Protein AF-A0A3D2UXD1-F1 (afdb_monomer_lite)

Secondary structure (DSSP, 8-state):
-HHHHHHHHHHHHHHHHHHHHHHHHHHHHHIIIII-TT----THHHHHHHHHHHHHHHHHHHHHHHHHHHHHHHHHHHT--TTS-HHHHHHHHHHHHHHHTSTTS-HHHHHHHHHHHHHHHHHHHHHHT--SHHHHHHHHHHHHHS-TT-TTHHHHHHHHTSSSPPPHHHHHHHHHHHHT-SS--HHHHHHHHHHHHHTT---TTTHHHHHHHHHTT-TTHHHHHH-

pLDDT: mean 79.44, std 9.08, range [47.59, 92.44]

Structure (mmCIF, N/CA/C/O backbone):
data_AF-A0A3D2UXD1-F1
#
_entry.id   AF-A0A3D2UXD1-F1
#
loop_
_atom_site.group_PDB
_atom_site.id
_atom_site.type_symbol
_atom_site.label_atom_id
_atom_site.label_alt_id
_atom_site.label_comp_id
_atom_site.label_asym_id
_atom_site.label_entity_id
_atom_site.label_seq_id
_atom_site.pdbx_PDB_ins_code
_atom_site.Cartn_x
_atom_site.Cartn_y
_atom_site.Cartn_z
_atom_site.occupancy
_atom_site.B_iso_or_equiv
_atom_site.auth_seq_id
_atom_site.auth_comp_id
_atom_site.auth_asym_id
_atom_site.auth_atom_id
_atom_site.pdbx_PDB_model_num
ATOM 1 N N . MET A 1 1 ? -3.807 -8.463 -24.401 1.00 48.03 1 MET A N 1
ATOM 2 C CA . MET A 1 1 ? -3.098 -8.730 -25.675 1.00 48.03 1 MET A CA 1
ATOM 3 C C . MET A 1 1 ? -2.665 -7.440 -26.368 1.00 48.03 1 MET A C 1
ATOM 5 O O . MET A 1 1 ? -1.470 -7.264 -26.529 1.00 48.03 1 MET A O 1
ATOM 9 N N . LEU A 1 2 ? -3.576 -6.500 -26.659 1.00 47.59 2 LEU A N 1
ATOM 10 C CA . LEU A 1 2 ? -3.290 -5.255 -27.403 1.00 47.59 2 LEU A CA 1
ATOM 11 C C . LEU A 1 2 ? -2.136 -4.401 -26.827 1.00 47.59 2 LEU A C 1
ATOM 13 O O . LEU A 1 2 ? -1.307 -3.902 -27.578 1.00 47.59 2 LEU A O 1
ATOM 17 N N . TYR A 1 3 ? -2.014 -4.309 -25.498 1.00 49.91 3 TYR A N 1
ATOM 18 C CA . TYR A 1 3 ? -0.935 -3.567 -24.824 1.00 49.91 3 TYR A CA 1
ATOM 19 C C . TYR A 1 3 ? 0.466 -4.173 -25.038 1.00 49.91 3 TYR A C 1
ATOM 21 O O . TYR A 1 3 ? 1.434 -3.448 -25.261 1.00 49.91 3 TYR A O 1
ATOM 29 N N . GLN A 1 4 ? 0.587 -5.505 -25.022 1.00 52.88 4 GLN A N 1
ATOM 30 C CA . GLN A 1 4 ? 1.858 -6.183 -25.311 1.00 52.88 4 GLN A CA 1
ATOM 31 C C . GLN A 1 4 ? 2.229 -6.052 -26.789 1.00 52.88 4 GLN A C 1
ATOM 33 O O . GLN A 1 4 ? 3.393 -5.823 -27.111 1.00 52.88 4 GLN A O 1
ATOM 38 N N . THR A 1 5 ? 1.241 -6.129 -27.683 1.00 60.25 5 THR A N 1
ATOM 39 C CA . THR A 1 5 ? 1.452 -5.902 -29.116 1.00 60.25 5 THR A CA 1
ATOM 40 C C . THR A 1 5 ? 1.925 -4.471 -29.374 1.00 60.25 5 THR A C 1
ATOM 42 O O . THR A 1 5 ? 2.857 -4.262 -30.145 1.00 60.25 5 THR A O 1
ATOM 45 N N . LEU A 1 6 ? 1.356 -3.489 -28.668 1.00 65.06 6 LEU A N 1
ATOM 46 C CA . LEU A 1 6 ? 1.747 -2.084 -28.773 1.00 65.06 6 LEU A CA 1
ATOM 47 C C . LEU A 1 6 ? 3.180 -1.846 -28.273 1.00 65.06 6 LEU A C 1
ATOM 49 O O . LEU A 1 6 ? 3.952 -1.190 -28.966 1.00 65.06 6 LEU A O 1
ATOM 53 N N . LYS A 1 7 ? 3.577 -2.452 -27.140 1.00 66.06 7 LYS A N 1
ATOM 54 C CA . LYS A 1 7 ? 4.974 -2.429 -26.661 1.00 66.06 7 LYS A CA 1
ATOM 55 C C . LYS A 1 7 ? 5.944 -3.014 -27.695 1.00 66.06 7 LYS A C 1
ATOM 57 O O . LYS A 1 7 ? 7.000 -2.434 -27.934 1.00 66.06 7 LYS A O 1
ATOM 62 N N . PHE A 1 8 ? 5.579 -4.126 -28.336 1.00 71.00 8 PHE A N 1
ATOM 63 C CA . PHE A 1 8 ? 6.404 -4.764 -29.366 1.00 71.00 8 PHE A CA 1
ATOM 64 C C . PHE A 1 8 ? 6.567 -3.887 -30.617 1.00 71.00 8 PHE A C 1
ATOM 66 O O . PHE A 1 8 ? 7.684 -3.706 -31.103 1.00 71.00 8 PHE A O 1
ATOM 73 N N . TYR A 1 9 ? 5.479 -3.297 -31.121 1.00 70.19 9 TYR A N 1
ATOM 74 C CA . TYR A 1 9 ? 5.548 -2.381 -32.263 1.00 70.19 9 TYR A CA 1
ATOM 75 C C . TYR A 1 9 ? 6.335 -1.111 -31.937 1.00 70.19 9 TYR A C 1
ATOM 77 O O . TYR A 1 9 ? 7.149 -0.688 -32.755 1.00 70.19 9 TYR A O 1
ATOM 85 N N . LEU A 1 10 ? 6.161 -0.550 -30.738 1.00 72.12 10 LEU A N 1
ATOM 86 C CA . LEU A 1 10 ? 6.913 0.620 -30.287 1.00 72.12 10 LEU A CA 1
ATOM 87 C C . LEU A 1 10 ? 8.419 0.324 -30.229 1.00 72.12 10 LEU A C 1
ATOM 89 O O . LEU A 1 10 ? 9.211 1.089 -30.770 1.00 72.12 10 LEU A O 1
ATOM 93 N N . ALA A 1 11 ? 8.811 -0.819 -29.657 1.00 70.88 11 ALA A N 1
ATOM 94 C CA . ALA A 1 11 ? 10.208 -1.249 -29.606 1.00 70.88 11 ALA A CA 1
ATOM 95 C C . ALA A 1 11 ? 10.801 -1.459 -31.011 1.00 70.88 11 ALA A C 1
ATOM 97 O O . ALA A 1 11 ? 11.939 -1.078 -31.277 1.00 70.88 11 ALA A O 1
ATOM 98 N N . ARG A 1 12 ? 10.026 -2.018 -31.945 1.00 70.94 12 ARG A N 1
ATOM 99 C CA . ARG A 1 12 ? 10.475 -2.244 -33.325 1.00 70.94 12 ARG A CA 1
ATOM 100 C C . ARG A 1 12 ? 10.627 -0.943 -34.113 1.00 70.94 12 ARG A C 1
ATOM 102 O O . ARG A 1 12 ? 11.604 -0.788 -34.846 1.00 70.94 12 ARG A O 1
ATOM 109 N N . ILE A 1 13 ? 9.687 -0.012 -33.957 1.00 74.06 13 ILE A N 1
ATOM 110 C CA . ILE A 1 13 ? 9.764 1.333 -34.542 1.00 74.06 13 ILE A CA 1
ATOM 111 C C . ILE A 1 13 ? 10.970 2.076 -33.969 1.00 74.06 13 ILE A C 1
ATOM 113 O O . ILE A 1 13 ? 11.725 2.661 -34.734 1.00 74.06 13 ILE A O 1
ATOM 117 N N . ALA A 1 14 ? 11.206 1.977 -32.659 1.00 71.38 14 ALA A N 1
ATOM 118 C CA . ALA A 1 14 ? 12.358 2.562 -31.983 1.00 71.38 14 ALA A CA 1
ATOM 119 C C . ALA A 1 14 ? 13.693 2.046 -32.535 1.00 71.38 14 ALA A C 1
ATOM 121 O O . ALA A 1 14 ? 14.537 2.842 -32.938 1.00 71.38 14 ALA A O 1
ATOM 122 N N . VAL A 1 15 ? 13.867 0.723 -32.624 1.00 75.44 15 VAL A N 1
ATOM 123 C CA . VAL A 1 15 ? 15.084 0.117 -33.192 1.00 75.44 15 VAL A CA 1
ATOM 124 C C . VAL A 1 15 ? 15.273 0.528 -34.651 1.00 75.44 15 VAL A C 1
ATOM 126 O O . VAL A 1 15 ? 16.387 0.838 -35.061 1.00 75.44 15 VAL A O 1
ATOM 129 N N . SER A 1 16 ? 14.188 0.588 -35.425 1.00 72.44 16 SER A N 1
ATOM 130 C CA . SER A 1 16 ? 14.237 1.023 -36.826 1.00 72.44 16 SER A CA 1
ATOM 131 C C . SER A 1 16 ? 14.627 2.499 -36.952 1.00 72.44 16 SER A C 1
ATOM 133 O O . SER A 1 16 ? 15.430 2.838 -37.809 1.00 72.44 16 SER A O 1
ATOM 135 N N . LEU A 1 17 ? 14.115 3.368 -36.077 1.00 73.88 17 LEU A N 1
ATOM 136 C CA . LEU A 1 17 ? 14.466 4.789 -36.015 1.00 73.88 17 LEU A CA 1
ATOM 137 C C . LEU A 1 17 ? 15.932 5.000 -35.636 1.00 73.88 17 LEU A C 1
ATOM 139 O O . LEU A 1 17 ? 16.611 5.798 -36.272 1.00 73.88 17 LEU A O 1
ATOM 143 N N . ILE A 1 18 ? 16.435 4.255 -34.650 1.00 75.06 18 ILE A N 1
ATOM 144 C CA . ILE A 1 18 ? 17.850 4.279 -34.260 1.00 75.06 18 ILE A CA 1
ATOM 145 C C . ILE A 1 18 ? 18.732 3.804 -35.419 1.00 75.06 18 ILE A C 1
ATOM 147 O O . ILE A 1 18 ? 19.765 4.410 -35.680 1.00 75.06 18 ILE A O 1
ATOM 151 N N . LEU A 1 19 ? 18.320 2.762 -36.147 1.00 74.44 19 LEU A N 1
ATOM 152 C CA . LEU A 1 19 ? 19.028 2.293 -37.340 1.00 74.44 19 LEU A CA 1
ATOM 153 C C . LEU A 1 19 ? 19.012 3.334 -38.461 1.00 74.44 19 LEU A C 1
ATOM 155 O O . LEU A 1 19 ? 20.054 3.604 -39.042 1.00 74.44 19 LEU A O 1
ATOM 159 N N . ILE A 1 20 ? 17.866 3.949 -38.751 1.00 76.38 20 ILE A N 1
ATOM 160 C CA . ILE A 1 20 ? 17.752 4.970 -39.800 1.00 76.38 20 ILE A CA 1
ATOM 161 C C . ILE A 1 20 ? 18.583 6.202 -39.441 1.00 76.38 20 ILE A C 1
ATOM 163 O O . ILE A 1 20 ? 19.323 6.691 -40.286 1.00 76.38 20 ILE A O 1
ATOM 167 N N . PHE A 1 21 ? 18.508 6.688 -38.202 1.00 72.94 21 PHE A N 1
ATOM 168 C CA . PHE A 1 21 ? 19.279 7.856 -37.788 1.00 72.94 21 PHE A CA 1
ATOM 169 C C . PHE A 1 21 ? 20.763 7.546 -37.629 1.00 72.94 21 PHE A C 1
ATOM 171 O O . PHE A 1 21 ? 21.577 8.310 -38.120 1.00 72.94 21 PHE A O 1
ATOM 178 N N . GLY A 1 22 ? 21.134 6.428 -37.007 1.00 72.88 22 GLY A N 1
ATOM 179 C CA . GLY A 1 22 ? 22.535 6.057 -36.814 1.00 72.88 22 GLY A CA 1
ATOM 180 C C . GLY A 1 22 ? 23.235 5.724 -38.130 1.00 72.88 22 GLY A C 1
ATOM 181 O O . GLY A 1 22 ? 24.277 6.293 -38.435 1.00 72.88 22 GLY A O 1
ATOM 182 N N . LEU A 1 23 ? 22.642 4.838 -38.935 1.00 72.88 23 LEU A N 1
ATOM 183 C CA . LEU A 1 23 ? 23.209 4.396 -40.212 1.00 72.88 23 LEU A CA 1
ATOM 184 C C . LEU A 1 23 ? 23.046 5.476 -41.299 1.00 72.88 23 LEU A C 1
ATOM 186 O O . LEU A 1 23 ? 23.923 5.663 -42.136 1.00 72.88 23 LEU A O 1
ATOM 190 N N . GLY A 1 24 ? 21.956 6.247 -41.258 1.00 71.69 24 GLY A N 1
ATOM 191 C CA . GLY A 1 24 ? 21.775 7.419 -42.116 1.00 71.69 24 GLY A CA 1
ATOM 192 C C . GLY A 1 24 ? 22.771 8.532 -41.798 1.00 71.69 24 GLY A C 1
ATOM 193 O O . GLY A 1 24 ? 23.353 9.099 -42.719 1.00 71.69 24 GLY A O 1
ATOM 194 N N . TYR A 1 25 ? 23.035 8.798 -40.514 1.00 70.50 25 TYR A N 1
ATOM 195 C CA . TYR A 1 25 ? 24.051 9.762 -40.091 1.00 70.50 25 TYR A CA 1
ATOM 196 C C . TYR A 1 25 ? 25.452 9.320 -40.509 1.00 70.50 25 TYR A C 1
ATOM 198 O O . TYR A 1 25 ? 26.191 10.132 -41.047 1.00 70.50 25 TYR A O 1
ATOM 206 N N . THR A 1 26 ? 25.822 8.044 -40.345 1.00 69.88 26 THR A N 1
ATOM 207 C CA . THR A 1 26 ? 27.151 7.572 -40.770 1.00 69.88 26 THR A CA 1
ATOM 208 C C . THR A 1 26 ? 27.344 7.631 -42.283 1.00 69.88 26 THR A C 1
ATOM 210 O O . THR A 1 26 ? 28.429 7.992 -42.732 1.00 69.88 26 THR A O 1
ATOM 213 N N . VAL A 1 27 ? 26.311 7.340 -43.083 1.00 70.88 27 VAL A N 1
ATOM 214 C CA . VAL A 1 27 ? 26.376 7.484 -44.549 1.00 70.88 27 VAL A CA 1
ATOM 215 C C . VAL A 1 27 ? 26.463 8.954 -44.964 1.00 70.88 27 VAL A C 1
ATOM 217 O O . VAL A 1 27 ? 27.271 9.287 -45.829 1.00 70.88 27 VAL A O 1
ATOM 220 N N . LEU A 1 28 ? 25.673 9.838 -44.346 1.00 67.62 28 LEU A N 1
ATOM 221 C CA . LEU A 1 28 ? 25.735 11.281 -44.603 1.00 67.62 28 LEU A CA 1
ATOM 222 C C . LEU A 1 28 ? 27.092 11.865 -44.209 1.00 67.62 28 LEU A C 1
ATOM 224 O O . LEU A 1 28 ? 27.677 12.605 -44.991 1.00 67.62 28 LEU A O 1
ATOM 228 N N . PHE A 1 29 ? 27.617 11.479 -43.048 1.00 66.94 29 PHE A N 1
ATOM 229 C CA . P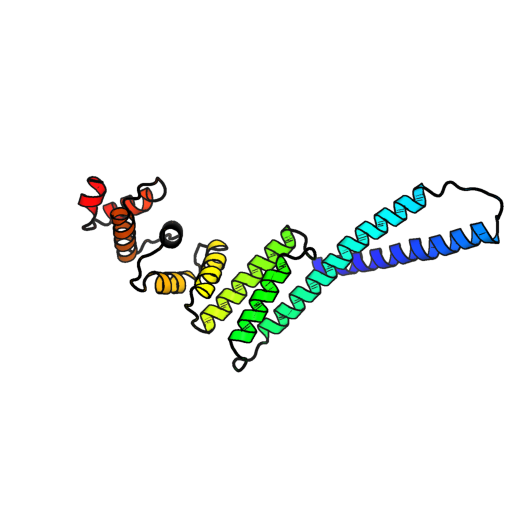HE A 1 29 ? 28.941 11.860 -42.570 1.00 66.94 29 PHE A CA 1
ATOM 230 C C . PHE A 1 29 ? 30.041 11.383 -43.523 1.00 66.94 29 PHE A C 1
ATOM 232 O O . PHE A 1 29 ? 30.883 12.173 -43.930 1.00 66.94 29 PHE A O 1
ATOM 239 N N . PHE A 1 30 ? 29.991 10.123 -43.969 1.00 68.00 30 PHE A N 1
ATOM 240 C CA . PHE A 1 30 ? 30.946 9.595 -44.944 1.00 68.00 30 PHE A CA 1
ATOM 241 C C . PHE A 1 30 ? 30.888 10.352 -46.278 1.00 68.00 30 PHE A C 1
ATOM 243 O O . PHE A 1 30 ? 31.924 10.730 -46.817 1.00 68.00 30 PHE A O 1
ATOM 250 N N . LEU A 1 31 ? 29.692 10.619 -46.813 1.00 66.25 31 LEU A N 1
ATOM 251 C CA . LEU A 1 31 ? 29.538 11.422 -48.031 1.00 66.25 31 LEU A CA 1
ATOM 252 C C . LEU A 1 31 ? 30.042 12.857 -47.837 1.00 66.25 31 LEU A C 1
ATOM 254 O O . LEU A 1 31 ? 30.670 13.410 -48.734 1.00 66.25 31 LEU A O 1
ATOM 258 N N . HIS A 1 32 ? 29.796 13.454 -46.676 1.00 65.56 32 HIS A N 1
ATOM 259 C CA . HIS A 1 32 ? 30.240 14.806 -46.367 1.00 65.56 32 HIS A CA 1
ATOM 260 C C . HIS A 1 32 ? 31.770 14.894 -46.283 1.00 65.56 32 HIS A C 1
ATOM 262 O O . HIS A 1 32 ? 32.391 15.659 -47.016 1.00 65.56 32 HIS A O 1
ATOM 268 N N . GLU A 1 33 ? 32.385 14.060 -45.449 1.00 63.66 33 GLU A N 1
ATOM 269 C CA . GLU A 1 33 ? 33.806 14.157 -45.113 1.00 63.66 33 GLU A CA 1
ATOM 270 C C . GLU A 1 33 ? 34.718 13.557 -46.196 1.00 63.66 33 GLU A C 1
ATOM 272 O O . GLU A 1 33 ? 35.820 14.053 -46.426 1.00 63.66 33 GLU A O 1
ATOM 277 N N . VAL A 1 34 ? 34.254 12.520 -46.906 1.00 62.28 34 VAL A N 1
ATOM 278 C CA . VAL A 1 34 ? 35.039 11.840 -47.952 1.00 62.28 34 VAL A CA 1
ATOM 279 C C . VAL A 1 34 ? 34.728 12.371 -49.352 1.00 62.28 34 VAL A C 1
ATOM 281 O O . VAL A 1 34 ? 35.637 12.435 -50.180 1.00 62.28 34 VAL A O 1
ATOM 284 N N . ALA A 1 35 ? 33.480 12.759 -49.651 1.00 60.09 35 ALA A N 1
ATOM 285 C CA . ALA A 1 35 ? 33.095 13.163 -51.009 1.00 60.09 35 ALA A CA 1
ATOM 286 C C . ALA A 1 35 ? 33.026 14.688 -51.230 1.00 60.09 35 ALA A C 1
ATOM 288 O O . ALA A 1 35 ? 33.183 15.122 -52.372 1.00 60.09 35 ALA A O 1
ATOM 289 N N . LEU A 1 36 ? 32.823 15.514 -50.190 1.00 61.41 36 LEU A N 1
ATOM 290 C CA . LEU A 1 36 ? 32.645 16.975 -50.311 1.00 61.41 36 LEU A CA 1
ATOM 291 C C . LEU A 1 36 ? 33.386 17.772 -49.206 1.00 61.41 36 LEU A C 1
ATOM 293 O O . LEU A 1 36 ? 32.761 18.519 -48.455 1.00 61.41 36 LEU A O 1
ATOM 297 N N . PRO A 1 37 ? 34.731 17.715 -49.146 1.00 56.34 37 PRO A N 1
ATOM 298 C CA . PRO A 1 37 ? 35.532 18.222 -48.020 1.00 56.34 37 PRO A CA 1
ATOM 299 C C . PRO A 1 37 ? 35.526 19.752 -47.806 1.00 56.34 37 PRO A C 1
ATOM 301 O O . PRO A 1 37 ? 36.135 20.229 -46.855 1.00 56.34 37 PRO A O 1
ATOM 304 N N . ASN A 1 38 ? 34.866 20.538 -48.667 1.00 58.44 38 ASN A N 1
ATOM 305 C CA . ASN A 1 38 ? 34.908 22.011 -48.646 1.00 58.44 38 ASN A CA 1
ATOM 306 C C . ASN A 1 38 ? 33.530 22.687 -48.523 1.00 58.44 38 ASN A C 1
ATOM 308 O O . ASN A 1 38 ? 33.431 23.900 -48.712 1.00 58.44 38 ASN A O 1
ATOM 312 N N . VAL A 1 39 ? 32.458 21.940 -48.244 1.00 61.16 39 VAL A N 1
ATOM 313 C CA . VAL A 1 39 ? 31.115 22.518 -48.087 1.00 61.16 39 VAL A CA 1
ATOM 314 C C . VAL A 1 39 ? 30.752 22.536 -46.609 1.00 61.16 39 VAL A C 1
ATOM 316 O O . VAL A 1 39 ? 30.577 21.485 -46.014 1.00 61.16 39 VAL A O 1
ATOM 319 N N . LEU A 1 40 ? 30.632 23.721 -46.012 1.00 59.88 40 LEU A N 1
ATOM 320 C CA . LEU A 1 40 ? 30.139 23.889 -44.641 1.00 59.88 40 LEU A CA 1
ATOM 321 C C . LEU A 1 40 ? 28.604 23.859 -44.659 1.00 59.88 40 LEU A C 1
ATOM 323 O O . LEU A 1 40 ? 27.984 24.778 -45.195 1.00 59.88 40 LEU A O 1
ATOM 327 N N . PHE A 1 41 ? 27.997 22.814 -44.094 1.00 62.38 41 PHE A N 1
ATOM 328 C CA . PHE A 1 41 ? 26.554 22.761 -43.841 1.00 62.38 41 PHE A CA 1
ATOM 329 C C . PHE A 1 41 ? 26.256 23.130 -42.381 1.00 62.38 41 PHE A C 1
ATOM 331 O O . PHE A 1 41 ? 27.062 22.885 -41.486 1.00 62.38 41 PHE A O 1
ATOM 338 N N . ASP A 1 42 ? 25.106 23.766 -42.147 1.00 66.88 42 ASP A N 1
ATOM 339 C CA . ASP A 1 42 ? 24.637 24.108 -40.802 1.00 66.88 42 ASP A CA 1
ATOM 340 C C . ASP A 1 42 ? 23.920 22.900 -40.173 1.00 66.88 42 ASP A C 1
ATOM 342 O O . ASP A 1 42 ? 22.724 22.675 -40.374 1.00 66.88 42 ASP A O 1
ATOM 346 N N . ASP A 1 43 ? 24.680 22.095 -39.427 1.00 68.62 43 ASP A N 1
ATOM 347 C CA . ASP A 1 43 ? 24.222 20.832 -38.833 1.00 68.62 43 ASP A CA 1
ATOM 348 C C . ASP A 1 43 ? 23.509 21.000 -37.478 1.00 68.62 43 ASP A C 1
ATOM 350 O O . ASP A 1 43 ? 23.166 20.015 -36.814 1.00 68.62 43 ASP A O 1
ATOM 354 N N . VAL A 1 44 ? 23.233 22.240 -37.055 1.00 74.00 44 VAL A N 1
ATOM 355 C CA . VAL A 1 44 ? 22.600 22.549 -35.761 1.00 74.00 44 VAL A CA 1
ATOM 356 C C . VAL A 1 44 ? 21.247 21.844 -35.612 1.00 74.00 44 VAL A C 1
ATOM 358 O O . VAL A 1 44 ? 20.951 21.276 -34.559 1.00 74.00 44 VAL A O 1
ATOM 361 N N . ALA A 1 45 ? 20.435 21.802 -36.673 1.00 71.62 45 ALA A N 1
ATOM 362 C CA . ALA A 1 45 ? 19.138 21.123 -36.656 1.00 71.62 45 ALA A CA 1
ATOM 363 C C . ALA A 1 45 ? 19.257 19.602 -36.435 1.00 71.62 45 ALA A C 1
ATOM 365 O O . ALA A 1 45 ? 18.457 19.018 -35.700 1.00 71.62 45 ALA A O 1
ATOM 366 N N . ILE A 1 46 ? 20.270 18.961 -37.027 1.00 71.75 46 ILE A N 1
ATOM 367 C CA . ILE A 1 46 ? 20.515 17.518 -36.883 1.00 71.75 46 ILE A CA 1
ATOM 368 C C . ILE A 1 46 ? 21.012 17.212 -35.467 1.00 71.75 46 ILE A C 1
ATOM 370 O O . ILE A 1 46 ? 20.535 16.266 -34.838 1.00 71.75 46 ILE A O 1
ATOM 374 N N . GLN A 1 47 ? 21.909 18.041 -34.926 1.00 70.75 47 GLN A N 1
ATOM 375 C CA . GLN A 1 47 ? 22.403 17.898 -33.555 1.00 70.75 47 GLN A CA 1
ATOM 376 C C . GLN A 1 47 ? 21.267 17.991 -32.528 1.00 70.75 47 GLN A C 1
ATOM 378 O O . GLN A 1 47 ? 21.150 17.119 -31.664 1.00 70.75 47 GLN A O 1
ATOM 383 N N . TRP A 1 48 ? 20.373 18.979 -32.654 1.00 75.56 48 TRP A N 1
ATOM 384 C CA . TRP A 1 48 ? 19.201 19.095 -31.778 1.00 75.56 48 TRP A CA 1
ATOM 385 C C . TRP A 1 48 ? 18.234 17.914 -31.918 1.00 75.56 48 TRP A C 1
ATOM 387 O O . TRP A 1 48 ? 17.700 17.443 -30.911 1.00 75.56 48 TRP A O 1
ATOM 397 N N . ALA A 1 49 ? 18.045 17.386 -33.133 1.00 74.50 49 ALA A N 1
ATOM 398 C CA . ALA A 1 49 ? 17.228 16.195 -33.354 1.00 74.50 49 ALA A CA 1
ATOM 399 C C . ALA A 1 49 ? 17.820 14.955 -32.659 1.00 74.50 49 ALA A C 1
ATOM 401 O O . ALA A 1 49 ? 17.091 14.226 -31.987 1.00 74.50 49 ALA A O 1
ATOM 402 N N . ILE A 1 50 ? 19.137 14.743 -32.750 1.00 74.06 50 ILE A N 1
ATOM 403 C CA . ILE A 1 50 ? 19.825 13.632 -32.076 1.00 74.06 50 ILE A CA 1
ATOM 404 C C . ILE A 1 50 ? 19.721 13.773 -30.554 1.00 74.06 50 ILE A C 1
ATOM 406 O O . ILE A 1 50 ? 19.404 12.799 -29.874 1.00 74.06 50 ILE A O 1
ATOM 410 N N . VAL A 1 51 ? 19.927 14.977 -30.009 1.00 73.19 51 VAL A N 1
ATOM 411 C CA . VAL A 1 51 ? 19.793 15.237 -28.565 1.00 73.19 51 VAL A CA 1
ATOM 412 C C . VAL A 1 51 ? 18.381 14.908 -28.077 1.00 73.19 51 VAL A C 1
ATOM 414 O O . VAL A 1 51 ? 18.232 14.208 -27.075 1.00 73.19 51 VAL A O 1
ATOM 417 N N . LEU A 1 52 ? 17.347 15.346 -28.802 1.00 75.94 52 LEU A N 1
ATOM 418 C CA . LEU A 1 52 ? 15.952 15.059 -28.463 1.00 75.94 52 LEU A CA 1
ATOM 419 C C . LEU A 1 52 ? 15.667 13.553 -28.483 1.00 75.94 52 LEU A C 1
ATOM 421 O O . LEU A 1 52 ? 15.059 13.023 -27.551 1.00 75.94 52 LEU A O 1
ATOM 425 N N . VAL A 1 53 ? 16.151 12.853 -29.510 1.00 75.56 53 VAL A N 1
ATOM 426 C CA . VAL A 1 53 ? 16.013 11.400 -29.654 1.00 75.56 53 VAL A CA 1
ATOM 427 C C . VAL A 1 53 ? 16.714 10.662 -28.506 1.00 75.56 53 VAL A C 1
ATOM 429 O O . VAL A 1 53 ? 16.111 9.788 -27.883 1.00 75.56 53 VAL A O 1
ATOM 432 N N . CYS A 1 54 ? 17.946 11.039 -28.161 1.00 72.88 54 CYS A N 1
ATOM 433 C CA . CYS A 1 54 ? 18.703 10.439 -27.062 1.00 72.88 54 CYS A CA 1
ATOM 434 C C . CYS A 1 54 ? 18.043 10.667 -25.697 1.00 72.88 54 CYS A C 1
ATOM 436 O O . CYS A 1 54 ? 17.985 9.742 -24.888 1.00 72.88 54 CYS A O 1
ATOM 438 N N . LEU A 1 55 ? 17.513 11.865 -25.441 1.00 71.81 55 LEU A N 1
ATOM 439 C CA . LEU A 1 55 ? 16.834 12.188 -24.184 1.00 71.81 55 LEU A CA 1
ATOM 440 C C . LEU A 1 55 ? 15.534 11.381 -24.051 1.00 71.81 55 LEU A C 1
ATOM 442 O O . LEU A 1 55 ? 15.286 10.756 -23.018 1.00 71.81 55 LEU A O 1
ATOM 446 N N . PHE A 1 56 ? 14.750 11.310 -25.130 1.00 72.00 56 PHE A N 1
ATOM 447 C CA . PHE A 1 56 ? 13.519 10.524 -25.176 1.00 72.00 56 PHE A CA 1
ATOM 448 C C . PHE A 1 56 ? 13.782 9.023 -24.977 1.00 72.00 56 PHE A C 1
ATOM 450 O O . PHE A 1 56 ? 13.109 8.372 -24.175 1.00 72.00 56 PHE A O 1
ATOM 457 N N . PHE A 1 57 ? 14.797 8.466 -25.647 1.00 69.69 57 PHE A N 1
ATOM 458 C CA . PHE A 1 57 ? 15.149 7.054 -25.497 1.00 69.69 57 PHE A CA 1
ATOM 459 C C . PHE A 1 57 ? 15.779 6.728 -24.151 1.00 69.69 57 PHE A C 1
ATOM 461 O O . PHE A 1 57 ? 15.451 5.687 -23.585 1.00 69.69 57 PHE A O 1
ATOM 468 N N . GLY A 1 58 ? 16.625 7.609 -23.616 1.00 70.19 58 GLY A N 1
ATOM 469 C CA . GLY A 1 58 ? 17.178 7.463 -22.275 1.00 70.19 58 GLY A CA 1
ATOM 470 C C . GLY A 1 58 ? 16.062 7.331 -21.244 1.00 70.19 58 GLY A C 1
ATOM 471 O O . GLY A 1 58 ? 16.080 6.409 -20.437 1.00 70.19 58 GLY A O 1
ATOM 472 N N . PHE A 1 59 ? 15.031 8.170 -21.347 1.00 70.81 59 PHE A N 1
ATOM 473 C CA . PHE A 1 59 ? 13.881 8.122 -20.452 1.00 70.81 59 PHE A CA 1
ATOM 474 C C . PHE A 1 59 ? 13.056 6.829 -20.593 1.00 70.81 59 PHE A C 1
ATOM 476 O O . PHE A 1 59 ? 12.780 6.150 -19.603 1.00 70.81 59 PHE A O 1
ATOM 483 N N . ILE A 1 60 ? 12.697 6.442 -21.823 1.00 72.94 60 ILE A N 1
ATOM 484 C CA . ILE A 1 60 ? 11.855 5.258 -22.069 1.00 72.94 60 ILE A CA 1
ATOM 485 C C . ILE A 1 60 ? 12.584 3.958 -21.735 1.00 72.94 60 ILE A C 1
ATOM 487 O O . ILE A 1 60 ? 12.011 3.083 -21.085 1.00 72.94 60 ILE A O 1
ATOM 491 N N . ALA A 1 61 ? 13.838 3.811 -22.167 1.00 73.38 61 ALA A N 1
ATOM 492 C CA . ALA A 1 61 ? 14.611 2.599 -21.924 1.00 73.38 61 ALA A CA 1
ATOM 493 C C . ALA A 1 61 ? 14.838 2.388 -20.423 1.00 73.38 61 ALA A C 1
ATOM 495 O O . ALA A 1 61 ? 14.688 1.270 -19.930 1.00 73.38 61 ALA A O 1
ATOM 496 N N . TYR A 1 62 ? 15.123 3.464 -19.684 1.00 74.50 62 TYR A N 1
ATOM 497 C CA . TYR A 1 62 ? 15.293 3.396 -18.236 1.00 74.50 62 TYR A CA 1
ATOM 498 C C . TYR A 1 62 ? 13.989 2.984 -17.536 1.00 74.50 62 TYR A C 1
ATOM 500 O O . TYR A 1 62 ? 14.008 2.093 -16.685 1.00 74.50 62 TYR A O 1
ATOM 508 N N . GLY A 1 63 ? 12.845 3.519 -17.981 1.00 78.25 63 GLY A N 1
ATOM 509 C CA . GLY A 1 63 ? 11.520 3.099 -17.516 1.00 78.25 63 GLY A CA 1
ATOM 510 C C . GLY A 1 63 ? 11.209 1.623 -17.783 1.00 78.25 63 GLY A C 1
ATOM 511 O O . GLY A 1 63 ? 10.752 0.906 -16.894 1.00 78.25 63 GLY A O 1
ATOM 512 N N . MET A 1 64 ? 11.522 1.127 -18.985 1.00 79.88 64 MET A N 1
ATOM 513 C CA . MET A 1 64 ? 11.317 -0.283 -19.346 1.00 79.88 64 MET A CA 1
ATOM 514 C C . MET A 1 64 ? 12.186 -1.240 -18.518 1.00 79.88 64 MET A C 1
ATOM 516 O O . MET A 1 64 ? 11.718 -2.312 -18.127 1.00 79.88 64 MET A O 1
ATOM 520 N N . VAL A 1 65 ? 13.435 -0.863 -18.227 1.00 81.31 65 VAL A N 1
ATOM 521 C CA . VAL A 1 65 ? 14.314 -1.639 -17.338 1.00 81.31 65 VAL A CA 1
ATOM 522 C C . VAL A 1 65 ? 13.754 -1.662 -15.913 1.00 81.31 65 VAL A C 1
ATOM 524 O O . VAL A 1 65 ? 13.777 -2.713 -15.268 1.00 81.31 65 VAL A O 1
ATOM 527 N N . GLY A 1 66 ? 13.214 -0.533 -15.442 1.00 84.00 66 GLY A N 1
ATOM 528 C CA . GLY A 1 66 ? 12.513 -0.428 -14.162 1.00 84.00 66 GLY A CA 1
ATOM 529 C C . GLY A 1 66 ? 11.341 -1.401 -14.056 1.00 84.00 66 GLY A C 1
ATOM 530 O O . GLY A 1 66 ? 11.310 -2.231 -13.144 1.00 84.00 66 GLY A O 1
ATOM 531 N N . ASP A 1 67 ? 10.429 -1.352 -15.034 1.00 85.69 67 ASP A N 1
ATOM 532 C CA . ASP A 1 67 ? 9.274 -2.255 -15.147 1.00 85.69 67 ASP A CA 1
ATOM 533 C C . ASP A 1 67 ? 9.710 -3.725 -15.060 1.00 85.69 67 ASP A C 1
ATOM 535 O O . ASP A 1 67 ? 9.188 -4.501 -14.258 1.00 85.69 67 ASP A O 1
ATOM 539 N N . GLN A 1 68 ? 10.693 -4.122 -15.873 1.00 86.12 68 GLN A N 1
ATOM 540 C CA . GLN A 1 68 ? 11.140 -5.511 -15.938 1.00 86.12 68 GLN A CA 1
ATOM 541 C C . GLN A 1 68 ? 11.743 -5.986 -14.610 1.00 86.12 68 GLN A C 1
ATOM 543 O O . GLN A 1 68 ? 11.441 -7.091 -14.157 1.00 86.12 68 GLN A O 1
ATOM 548 N N . ARG A 1 69 ? 12.572 -5.157 -13.963 1.00 87.12 69 ARG A N 1
ATOM 549 C CA . ARG A 1 69 ? 13.151 -5.483 -12.652 1.00 87.12 69 ARG A CA 1
ATOM 550 C C . ARG A 1 69 ? 12.072 -5.645 -11.590 1.00 87.12 69 ARG A C 1
ATOM 552 O O . ARG A 1 69 ? 12.119 -6.617 -10.840 1.00 87.12 69 ARG A O 1
ATOM 559 N N . PHE A 1 70 ? 11.085 -4.750 -11.570 1.00 90.25 70 PHE A N 1
ATOM 560 C CA . PHE A 1 70 ? 9.970 -4.821 -10.631 1.00 90.25 70 PHE A CA 1
ATOM 561 C C . PHE A 1 70 ? 9.201 -6.138 -10.778 1.00 90.25 70 PHE A C 1
ATOM 563 O O . PHE A 1 70 ? 9.039 -6.872 -9.804 1.00 90.25 70 PHE A O 1
ATOM 570 N N . PHE A 1 71 ? 8.788 -6.488 -12.000 1.00 88.06 71 PHE A N 1
ATOM 571 C CA . PHE A 1 71 ? 8.027 -7.717 -12.235 1.00 88.06 71 PHE A CA 1
ATOM 572 C C . PHE A 1 71 ? 8.837 -8.993 -11.991 1.00 88.06 71 PHE A C 1
ATOM 574 O O . PHE A 1 71 ? 8.265 -9.98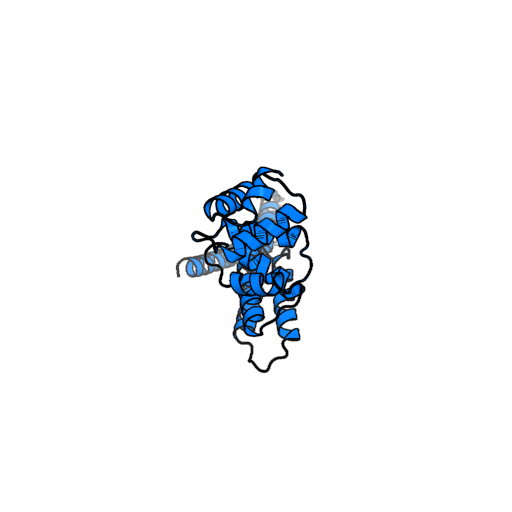3 -11.538 1.00 88.06 71 PHE A O 1
ATOM 581 N N . ASN A 1 72 ? 10.150 -8.979 -12.231 1.00 87.94 72 ASN A N 1
ATOM 582 C CA . ASN A 1 72 ? 11.012 -10.116 -11.912 1.00 87.94 72 ASN A CA 1
ATOM 583 C C . ASN A 1 72 ? 11.078 -10.374 -10.402 1.00 87.94 72 ASN A C 1
ATOM 585 O O . ASN A 1 72 ? 10.896 -11.513 -9.971 1.00 87.94 72 ASN A O 1
ATOM 589 N N . VAL A 1 73 ? 11.289 -9.328 -9.595 1.00 86.44 73 VAL A N 1
ATOM 590 C CA . VAL A 1 73 ? 11.291 -9.453 -8.126 1.00 86.44 73 VAL A CA 1
ATOM 591 C C . VAL A 1 73 ? 9.908 -9.866 -7.627 1.00 86.44 73 VAL A C 1
ATOM 593 O O . VAL A 1 73 ? 9.789 -10.767 -6.802 1.00 86.44 73 VAL A O 1
ATOM 596 N N . LEU A 1 74 ? 8.845 -9.287 -8.187 1.00 88.12 74 LEU A N 1
ATOM 597 C CA . LEU A 1 74 ? 7.474 -9.651 -7.843 1.00 88.12 74 LEU A CA 1
ATOM 598 C C . LEU A 1 74 ? 7.168 -11.127 -8.134 1.00 88.12 74 LEU A C 1
ATOM 600 O O . LEU A 1 74 ? 6.506 -11.795 -7.345 1.00 88.12 74 LEU A O 1
ATOM 604 N N . HIS A 1 75 ? 7.635 -11.642 -9.272 1.00 86.00 75 HIS A N 1
ATOM 605 C CA . HIS A 1 75 ? 7.481 -13.049 -9.627 1.00 86.00 75 HIS A CA 1
ATOM 606 C C . HIS A 1 75 ? 8.244 -13.954 -8.656 1.00 86.00 75 HIS A C 1
ATOM 608 O O . HIS A 1 75 ? 7.716 -14.983 -8.240 1.00 86.00 75 HIS A O 1
ATOM 614 N N . PHE A 1 76 ? 9.458 -13.558 -8.263 1.00 83.62 76 PHE A N 1
ATOM 615 C CA . PHE A 1 76 ? 10.236 -14.279 -7.260 1.00 83.62 76 PHE A CA 1
ATOM 616 C C . PHE A 1 76 ? 9.496 -14.348 -5.918 1.00 83.62 76 PHE A C 1
ATOM 618 O O . PHE A 1 76 ? 9.341 -15.436 -5.374 1.00 83.62 76 PHE A O 1
ATOM 625 N N . LEU A 1 77 ? 8.940 -13.223 -5.457 1.00 83.75 77 LEU A N 1
ATOM 626 C CA . LEU A 1 77 ? 8.171 -13.132 -4.212 1.00 83.75 77 LEU A CA 1
ATOM 627 C C . LEU A 1 77 ? 6.914 -14.016 -4.204 1.00 83.75 77 LEU A C 1
ATOM 629 O O . LEU A 1 77 ? 6.573 -14.596 -3.178 1.00 83.75 77 LEU A O 1
ATOM 633 N N . LYS A 1 78 ? 6.247 -14.184 -5.352 1.00 76.25 78 LYS A N 1
ATOM 634 C CA . LYS A 1 78 ? 5.110 -15.116 -5.482 1.00 76.25 78 LYS A CA 1
ATOM 635 C C . LYS A 1 78 ? 5.519 -16.589 -5.409 1.00 76.25 78 LYS A C 1
ATOM 637 O O . LYS A 1 78 ? 4.684 -17.428 -5.089 1.00 76.25 78 LYS A O 1
ATOM 642 N N . GLY A 1 79 ? 6.766 -16.904 -5.753 1.00 70.94 79 GLY A N 1
ATOM 643 C CA . GLY A 1 79 ? 7.310 -18.262 -5.781 1.00 70.94 79 GLY A CA 1
ATOM 644 C C . GLY A 1 79 ? 8.063 -18.662 -4.514 1.00 70.94 79 GLY A C 1
ATOM 645 O O . GLY A 1 79 ? 8.743 -19.689 -4.520 1.00 70.94 79 GLY A O 1
ATOM 646 N N . VAL A 1 80 ? 7.997 -17.859 -3.450 1.00 70.94 80 VAL A N 1
ATOM 647 C CA . VAL A 1 80 ? 8.754 -18.119 -2.226 1.00 70.94 80 VAL A CA 1
ATOM 648 C C . VAL A 1 80 ? 8.230 -19.370 -1.520 1.00 70.94 80 VAL A C 1
ATOM 650 O O . VAL A 1 80 ? 7.033 -19.537 -1.291 1.00 70.94 80 VAL A O 1
ATOM 653 N N . SER A 1 81 ? 9.158 -20.262 -1.176 1.00 62.78 81 SER A N 1
ATOM 654 C CA . SER A 1 81 ? 8.865 -21.492 -0.445 1.00 62.78 81 SER A CA 1
ATOM 655 C C . SER A 1 81 ? 8.413 -21.182 0.989 1.00 62.78 81 SER A C 1
ATOM 657 O O . SER A 1 81 ? 9.038 -20.348 1.645 1.00 62.78 81 SER A O 1
ATOM 659 N N . PRO A 1 82 ? 7.439 -21.923 1.551 1.00 61.66 82 PRO A N 1
ATOM 660 C CA . PRO A 1 82 ? 7.032 -21.798 2.957 1.00 61.66 82 PRO A CA 1
ATOM 661 C C . PRO A 1 82 ? 8.148 -22.058 3.987 1.00 61.66 82 PRO A C 1
ATOM 663 O O . PRO A 1 82 ? 7.926 -21.884 5.179 1.00 61.66 82 PRO A O 1
ATOM 666 N N . ARG A 1 83 ? 9.322 -22.541 3.553 1.00 62.47 83 ARG A N 1
ATOM 667 C CA . ARG A 1 83 ? 10.490 -22.832 4.406 1.00 62.47 83 ARG A CA 1
ATOM 668 C C . ARG A 1 83 ? 11.526 -21.707 4.456 1.00 62.47 83 ARG A C 1
ATOM 670 O O . ARG A 1 83 ? 12.521 -21.852 5.156 1.00 62.47 83 ARG A O 1
ATOM 677 N N . SER A 1 84 ? 11.346 -20.653 3.669 1.00 75.88 84 SER A N 1
ATOM 678 C CA . SER A 1 84 ? 12.243 -19.500 3.662 1.00 75.88 84 SER A CA 1
ATOM 679 C C . SER A 1 84 ? 12.094 -18.690 4.954 1.00 75.88 84 SER A C 1
ATOM 681 O O . SER A 1 84 ? 11.005 -18.637 5.527 1.00 75.88 84 SER A O 1
ATOM 683 N N . GLU A 1 85 ? 13.178 -18.061 5.415 1.00 82.44 85 GLU A N 1
ATOM 684 C CA . GLU A 1 85 ? 13.147 -17.254 6.637 1.00 82.44 85 GLU A CA 1
ATOM 685 C C . GLU A 1 85 ? 12.205 -16.047 6.463 1.00 82.44 85 GLU A C 1
ATOM 687 O O . GLU A 1 85 ? 12.351 -15.297 5.492 1.00 82.44 85 GLU A O 1
ATOM 692 N N . PRO A 1 86 ? 11.232 -15.831 7.373 1.00 83.62 86 PRO A N 1
ATOM 693 C CA . PRO A 1 86 ? 10.256 -14.752 7.225 1.00 83.62 86 PRO A CA 1
ATOM 694 C C . PRO A 1 86 ? 10.880 -13.359 7.113 1.00 83.62 86 PRO A C 1
ATOM 696 O O . PRO A 1 86 ? 10.364 -12.512 6.388 1.00 83.62 86 PRO A O 1
ATOM 699 N N . GLU A 1 87 ? 11.999 -13.123 7.799 1.00 86.38 87 GLU A N 1
ATOM 700 C CA . GLU A 1 87 ? 12.670 -11.820 7.807 1.00 86.38 87 GLU A CA 1
ATOM 701 C C . GLU A 1 87 ? 13.285 -11.476 6.443 1.00 86.38 87 GLU A C 1
ATOM 703 O O . GLU A 1 87 ? 13.162 -10.346 5.969 1.00 86.38 87 GLU A O 1
ATOM 708 N N . ASP A 1 88 ? 13.855 -12.460 5.744 1.00 87.06 88 ASP A N 1
ATOM 709 C CA . ASP A 1 88 ? 14.384 -12.267 4.390 1.00 87.06 88 ASP A CA 1
ATOM 710 C C . ASP A 1 88 ? 13.284 -11.880 3.401 1.00 87.06 88 ASP A C 1
ATOM 712 O O . ASP A 1 88 ? 13.493 -11.059 2.504 1.00 87.06 88 ASP A O 1
ATOM 716 N N . ILE A 1 89 ? 12.092 -12.455 3.567 1.00 87.94 89 ILE A N 1
ATOM 717 C CA . ILE A 1 89 ? 10.941 -12.175 2.708 1.00 87.94 89 ILE A CA 1
ATOM 718 C C . ILE A 1 89 ? 10.420 -10.762 2.972 1.00 87.94 89 ILE A C 1
ATOM 720 O O . ILE A 1 89 ? 10.187 -10.012 2.021 1.00 87.94 89 ILE A O 1
ATOM 724 N N . LYS A 1 90 ? 10.298 -10.369 4.246 1.00 89.94 90 LYS A N 1
ATOM 725 C CA . LYS A 1 90 ? 9.943 -8.996 4.638 1.00 89.94 90 LYS A CA 1
ATOM 726 C C . LYS A 1 90 ? 10.912 -7.985 4.034 1.00 89.94 90 LYS A C 1
ATOM 728 O O . LYS A 1 90 ? 10.477 -7.060 3.352 1.00 89.94 90 LYS A O 1
ATOM 733 N N . ASN A 1 91 ? 12.217 -8.227 4.164 1.00 90.00 91 ASN A N 1
ATOM 734 C CA . ASN A 1 91 ? 13.255 -7.376 3.583 1.00 90.00 91 ASN A CA 1
ATOM 735 C C . ASN A 1 91 ? 13.118 -7.248 2.058 1.00 90.00 91 ASN A C 1
ATOM 737 O O . ASN A 1 91 ? 13.307 -6.168 1.498 1.00 90.00 91 ASN A O 1
ATOM 741 N N . GLN A 1 92 ? 12.766 -8.324 1.351 1.00 89.81 92 GLN A N 1
ATOM 742 C CA . GLN A 1 92 ? 12.537 -8.261 -0.096 1.00 89.81 92 GLN A CA 1
ATOM 743 C C . GLN A 1 92 ? 11.299 -7.436 -0.465 1.00 89.81 92 GLN A C 1
ATOM 745 O O . GLN A 1 92 ? 11.364 -6.659 -1.422 1.00 89.81 92 GLN A O 1
ATOM 750 N N . PHE A 1 93 ? 10.198 -7.557 0.281 1.00 91.38 93 PHE A N 1
ATOM 751 C CA . PHE A 1 93 ? 9.025 -6.701 0.088 1.00 91.38 93 PHE A CA 1
ATOM 752 C C . PHE A 1 93 ? 9.343 -5.231 0.369 1.00 91.38 93 PHE A C 1
ATOM 754 O O . PHE A 1 93 ? 8.976 -4.366 -0.425 1.00 91.38 93 PHE A O 1
ATOM 761 N N . GLU A 1 94 ? 10.073 -4.933 1.441 1.00 91.44 94 GLU A N 1
ATOM 762 C CA . GLU A 1 94 ? 10.491 -3.568 1.772 1.00 91.44 94 GLU A CA 1
ATOM 763 C C . GLU A 1 94 ? 11.382 -2.969 0.681 1.00 91.44 94 GLU A C 1
ATOM 765 O O . GLU A 1 94 ? 11.122 -1.866 0.198 1.00 91.44 94 GLU A O 1
ATOM 770 N N . ASN A 1 95 ? 12.369 -3.730 0.203 1.00 91.69 95 ASN A N 1
ATOM 771 C CA . ASN A 1 95 ? 13.219 -3.324 -0.913 1.00 91.69 95 ASN A CA 1
ATOM 772 C C . ASN A 1 95 ? 12.414 -3.085 -2.195 1.00 91.69 95 ASN A C 1
ATOM 774 O O . ASN A 1 95 ? 12.681 -2.127 -2.923 1.00 91.69 95 ASN A O 1
ATOM 778 N N . LEU A 1 96 ? 11.407 -3.919 -2.468 1.00 91.88 96 LEU A N 1
ATOM 779 C CA . LEU A 1 96 ? 10.511 -3.732 -3.604 1.00 91.88 96 LEU A CA 1
ATOM 780 C C . LEU A 1 96 ? 9.714 -2.428 -3.475 1.00 91.88 96 LEU A C 1
ATOM 782 O O . LEU A 1 96 ? 9.607 -1.680 -4.447 1.00 91.88 96 LEU A O 1
ATOM 786 N N . LEU A 1 97 ? 9.183 -2.128 -2.287 1.00 92.06 97 LEU A N 1
ATOM 787 C CA . LEU A 1 97 ? 8.460 -0.883 -2.033 1.00 92.06 97 LEU A CA 1
ATOM 788 C C . LEU A 1 97 ? 9.375 0.334 -2.184 1.00 92.06 97 LEU A C 1
ATOM 790 O O . LEU A 1 97 ? 8.998 1.279 -2.873 1.00 92.06 97 LEU A O 1
ATOM 794 N N . ILE A 1 98 ? 10.590 0.297 -1.632 1.00 91.94 98 ILE A N 1
ATOM 795 C CA . ILE A 1 98 ? 11.597 1.356 -1.806 1.00 91.94 98 ILE A CA 1
ATOM 796 C C . ILE A 1 98 ? 11.918 1.551 -3.291 1.00 91.94 98 ILE A C 1
ATOM 798 O O . ILE A 1 98 ? 11.971 2.683 -3.772 1.00 91.94 98 ILE A O 1
ATOM 802 N N . PHE A 1 99 ? 12.055 0.460 -4.048 1.00 90.62 99 PHE A N 1
ATOM 803 C CA . PHE A 1 99 ? 12.318 0.521 -5.481 1.00 90.62 99 PHE A CA 1
ATOM 804 C C . PHE A 1 99 ? 11.223 1.282 -6.243 1.00 90.62 99 PHE A C 1
ATOM 806 O O . PHE A 1 99 ? 11.550 2.039 -7.157 1.00 90.62 99 PHE A O 1
ATOM 813 N N . THR A 1 100 ? 9.951 1.187 -5.836 1.00 89.25 100 THR A N 1
ATOM 814 C CA . THR A 1 100 ? 8.851 1.939 -6.480 1.00 89.25 100 THR A CA 1
ATOM 815 C C . THR A 1 100 ? 8.958 3.463 -6.353 1.00 89.25 100 THR A C 1
ATOM 817 O O . THR A 1 100 ? 8.359 4.174 -7.156 1.00 89.25 100 THR A O 1
ATOM 820 N N . TYR A 1 101 ? 9.739 3.978 -5.394 1.00 85.81 101 TYR A N 1
ATOM 821 C CA . TYR A 1 101 ? 10.018 5.413 -5.239 1.00 85.81 101 TYR A CA 1
ATOM 822 C C . TYR A 1 101 ? 11.200 5.904 -6.082 1.00 85.81 101 TYR A C 1
ATOM 824 O O . TYR A 1 101 ? 11.493 7.099 -6.104 1.00 85.81 101 TYR A O 1
ATOM 832 N N . SER A 1 102 ? 11.916 4.997 -6.746 1.00 85.44 102 SER A N 1
ATOM 833 C CA . SER A 1 102 ? 13.089 5.357 -7.535 1.00 85.44 102 SER A CA 1
ATOM 834 C C . SER A 1 102 ? 12.720 6.102 -8.822 1.00 85.44 102 SER A C 1
ATOM 836 O O . SER A 1 102 ? 11.625 5.962 -9.366 1.00 85.44 102 SER A O 1
ATOM 838 N N . SER A 1 103 ? 13.690 6.838 -9.369 1.00 78.81 103 SER A N 1
ATOM 839 C CA . SER A 1 103 ? 13.567 7.557 -10.646 1.00 78.81 103 SER A CA 1
ATOM 840 C C . SER A 1 103 ? 13.415 6.648 -11.872 1.00 78.81 103 SER A C 1
ATOM 842 O O . SER A 1 103 ? 13.277 7.144 -12.987 1.00 78.81 103 SER A O 1
ATOM 844 N N . TYR A 1 104 ? 13.429 5.323 -11.683 1.00 78.19 104 TYR A N 1
ATOM 845 C CA . TYR A 1 104 ? 13.106 4.363 -12.734 1.00 78.19 104 TYR A CA 1
ATOM 846 C C . TYR A 1 104 ? 11.642 4.444 -13.171 1.00 78.19 104 TYR A C 1
ATOM 848 O O . TYR A 1 104 ? 11.324 4.012 -14.273 1.00 78.19 104 TYR A O 1
ATOM 856 N N . PHE A 1 105 ? 10.750 4.983 -12.339 1.00 83.12 105 PHE A N 1
ATOM 857 C CA . PHE A 1 105 ? 9.324 5.025 -12.630 1.00 83.12 105 PHE A CA 1
ATOM 858 C C . PHE A 1 105 ? 8.831 6.451 -12.841 1.00 83.12 105 PHE A C 1
ATOM 860 O O . PHE A 1 105 ? 9.237 7.387 -12.154 1.00 83.12 105 PHE A O 1
ATOM 867 N N . LEU A 1 106 ? 7.885 6.599 -13.769 1.00 80.50 106 LEU A N 1
ATOM 868 C CA . LEU A 1 106 ? 7.020 7.770 -13.781 1.00 80.50 106 LEU A CA 1
ATOM 869 C C . LEU A 1 106 ? 6.216 7.801 -12.469 1.00 80.50 106 LEU A C 1
ATOM 871 O O . LEU A 1 106 ? 5.850 6.735 -11.966 1.00 80.50 106 LEU A O 1
ATOM 875 N N . PRO A 1 107 ? 5.885 8.985 -11.926 1.00 80.81 107 PRO A N 1
ATOM 876 C CA . PRO A 1 107 ? 5.169 9.089 -10.652 1.00 80.81 107 PRO A CA 1
ATOM 877 C C . PRO A 1 107 ? 3.896 8.233 -10.589 1.00 80.81 107 PRO A C 1
ATOM 879 O O . PRO A 1 107 ? 3.651 7.546 -9.595 1.00 80.81 107 PRO A O 1
ATOM 882 N N . ASP A 1 108 ? 3.122 8.205 -11.676 1.00 86.19 108 ASP A N 1
ATOM 883 C CA . ASP A 1 108 ? 1.885 7.427 -11.751 1.00 86.19 108 ASP A CA 1
ATOM 884 C C . ASP A 1 108 ? 2.133 5.916 -11.816 1.00 86.19 108 ASP A C 1
ATOM 886 O O . ASP A 1 108 ? 1.438 5.150 -11.144 1.00 86.19 108 ASP A O 1
ATOM 890 N N . THR A 1 109 ? 3.137 5.465 -12.577 1.00 84.75 109 THR A N 1
ATOM 891 C CA . THR A 1 109 ? 3.449 4.031 -12.687 1.00 84.75 109 THR A CA 1
ATOM 892 C C . THR A 1 109 ? 4.047 3.498 -11.390 1.00 84.75 109 THR A C 1
ATOM 894 O O . THR A 1 109 ? 3.610 2.459 -10.896 1.00 84.75 109 THR A O 1
ATOM 897 N N . GLY A 1 110 ? 4.959 4.252 -10.769 1.00 87.00 110 GLY A N 1
ATOM 898 C CA . GLY A 1 110 ? 5.507 3.932 -9.451 1.00 87.00 110 GLY A CA 1
ATOM 899 C C . GLY A 1 110 ? 4.408 3.834 -8.392 1.00 87.00 110 GLY A C 1
ATOM 900 O O . GLY A 1 110 ? 4.371 2.874 -7.622 1.00 87.00 110 GLY A O 1
ATOM 901 N N . LYS A 1 111 ? 3.433 4.758 -8.406 1.00 89.62 111 LYS A N 1
ATOM 902 C CA . LYS A 1 111 ? 2.265 4.710 -7.511 1.00 89.62 111 LYS A CA 1
ATOM 903 C C . LYS A 1 111 ? 1.426 3.445 -7.715 1.00 89.62 111 LYS A C 1
ATOM 905 O O . LYS A 1 111 ? 1.047 2.821 -6.725 1.00 89.62 111 LYS A O 1
ATOM 910 N N . GLN A 1 112 ? 1.145 3.050 -8.958 1.00 90.56 112 GLN A N 1
ATOM 911 C CA . GLN A 1 112 ? 0.387 1.825 -9.252 1.00 90.56 112 GLN A CA 1
ATOM 912 C C . GLN A 1 112 ? 1.111 0.566 -8.758 1.00 90.56 112 GLN A C 1
ATOM 914 O O . GLN A 1 112 ? 0.502 -0.296 -8.123 1.00 90.56 112 GLN A O 1
ATOM 919 N N . TYR A 1 113 ? 2.418 0.474 -8.994 1.00 91.38 113 TYR A N 1
ATOM 920 C CA . TYR A 1 113 ? 3.229 -0.646 -8.518 1.00 91.38 113 TYR A CA 1
ATOM 921 C C . TYR A 1 113 ? 3.347 -0.688 -7.001 1.00 91.38 113 TYR A C 1
ATOM 923 O O . TYR A 1 113 ? 3.311 -1.769 -6.418 1.00 91.38 113 TYR A O 1
ATOM 931 N N . ARG A 1 114 ? 3.405 0.474 -6.348 1.00 91.81 114 ARG A N 1
ATOM 932 C CA . ARG A 1 114 ? 3.388 0.566 -4.890 1.00 91.81 114 ARG A CA 1
ATOM 933 C C . ARG A 1 114 ? 2.082 0.042 -4.301 1.00 91.81 114 ARG A C 1
ATOM 935 O O . ARG A 1 114 ? 2.131 -0.728 -3.352 1.00 91.81 114 ARG A O 1
ATOM 942 N N . ILE A 1 115 ? 0.937 0.418 -4.875 1.00 91.06 115 ILE A N 1
ATOM 943 C CA . ILE A 1 115 ? -0.384 -0.101 -4.473 1.00 91.06 115 ILE A CA 1
ATOM 944 C C . ILE A 1 115 ? -0.379 -1.634 -4.534 1.00 91.06 115 ILE A C 1
ATOM 946 O O . ILE A 1 115 ? -0.676 -2.305 -3.548 1.00 91.06 115 ILE A O 1
ATOM 950 N N . LEU A 1 116 ? 0.067 -2.198 -5.659 1.00 90.81 116 LEU A N 1
ATOM 951 C CA . LEU A 1 116 ? 0.166 -3.647 -5.827 1.00 90.81 116 LEU A CA 1
ATOM 952 C C . LEU A 1 116 ? 1.122 -4.302 -4.814 1.00 90.81 116 LEU A C 1
ATOM 954 O O . LEU A 1 116 ? 0.793 -5.338 -4.238 1.00 90.81 116 LEU A O 1
ATOM 958 N N . GLY A 1 117 ? 2.301 -3.711 -4.605 1.00 90.44 117 GLY A N 1
ATOM 959 C CA . GLY A 1 117 ? 3.311 -4.220 -3.679 1.00 90.44 117 GLY A CA 1
ATOM 960 C C . GLY A 1 117 ? 2.827 -4.224 -2.230 1.00 90.44 117 GLY A C 1
ATOM 961 O O . GLY A 1 117 ? 3.013 -5.218 -1.535 1.00 90.44 117 GLY A O 1
ATOM 962 N N . VAL A 1 118 ? 2.149 -3.157 -1.796 1.00 92.44 118 VAL A N 1
ATOM 963 C CA . VAL A 1 118 ? 1.583 -3.047 -0.443 1.00 92.44 118 VAL A CA 1
ATOM 964 C C . VAL A 1 118 ? 0.516 -4.113 -0.209 1.00 92.44 118 VAL A C 1
ATOM 966 O O . VAL A 1 118 ? 0.551 -4.775 0.822 1.00 92.44 118 VAL A O 1
ATOM 969 N N . LEU A 1 119 ? -0.394 -4.332 -1.166 1.00 90.81 119 LEU A N 1
ATOM 970 C CA . LEU A 1 119 ? -1.433 -5.361 -1.037 1.00 90.81 119 LEU A CA 1
ATOM 971 C C . LEU A 1 119 ? -0.845 -6.767 -0.885 1.00 90.81 119 LEU A C 1
ATOM 973 O O . LEU A 1 119 ? -1.300 -7.534 -0.042 1.00 90.81 119 LEU A O 1
ATOM 977 N N . LEU A 1 120 ? 0.171 -7.101 -1.684 1.00 89.69 120 LEU A N 1
ATOM 978 C CA . LEU A 1 120 ? 0.824 -8.409 -1.616 1.00 89.69 120 LEU A CA 1
ATOM 979 C C . LEU A 1 120 ? 1.649 -8.580 -0.341 1.00 89.69 120 LEU A C 1
ATOM 981 O O . LEU A 1 120 ? 1.685 -9.675 0.216 1.00 89.69 120 LEU A O 1
ATOM 985 N N . TYR A 1 121 ? 2.289 -7.512 0.134 1.00 91.12 121 TYR A N 1
ATOM 986 C CA . TYR A 1 121 ? 3.027 -7.566 1.388 1.00 91.12 121 TYR A CA 1
ATOM 987 C C . TYR A 1 121 ? 2.078 -7.747 2.578 1.00 91.12 121 TYR A C 1
ATOM 989 O O . TYR A 1 121 ? 2.308 -8.608 3.421 1.00 91.12 121 TYR A O 1
ATOM 997 N N . ALA A 1 122 ? 0.966 -7.007 2.602 1.00 90.88 122 ALA A N 1
ATOM 998 C CA . ALA A 1 122 ? -0.081 -7.170 3.604 1.00 90.88 122 ALA A CA 1
ATOM 999 C C . ALA A 1 122 ? -0.651 -8.600 3.604 1.00 90.88 122 ALA A C 1
ATOM 1001 O O . ALA A 1 122 ? -0.838 -9.184 4.665 1.00 90.88 122 ALA A O 1
ATOM 1002 N N . ASP A 1 123 ? -0.867 -9.203 2.433 1.00 89.31 123 ASP A N 1
ATOM 1003 C CA . ASP A 1 123 ? -1.301 -10.604 2.335 1.00 89.31 123 ASP A CA 1
ATOM 1004 C C . ASP A 1 123 ? -0.293 -11.581 2.925 1.00 89.31 123 ASP A C 1
ATOM 1006 O O . ASP A 1 123 ? -0.666 -12.518 3.632 1.00 89.31 123 ASP A O 1
ATOM 1010 N N . TYR A 1 124 ? 0.988 -11.360 2.641 1.00 88.88 124 TYR A N 1
ATOM 1011 C CA . TYR A 1 124 ? 2.051 -12.179 3.194 1.00 88.88 124 TYR A CA 1
ATOM 1012 C C . TYR A 1 124 ? 2.110 -12.060 4.723 1.00 88.88 124 TYR A C 1
ATOM 1014 O O . TYR A 1 124 ? 2.101 -13.083 5.407 1.00 88.88 124 TYR A O 1
ATOM 1022 N N . LEU A 1 125 ? 2.087 -10.838 5.262 1.00 89.94 125 LEU A N 1
ATOM 1023 C CA . LEU A 1 125 ? 2.086 -10.586 6.708 1.00 89.94 125 LEU A CA 1
ATOM 1024 C C . LEU A 1 125 ? 0.878 -11.234 7.392 1.00 89.94 125 LEU A C 1
ATOM 1026 O O . LEU A 1 125 ? 1.026 -11.877 8.432 1.00 89.94 125 LEU A O 1
ATOM 1030 N N . LEU A 1 126 ? -0.292 -11.152 6.756 1.00 88.88 126 LEU A N 1
ATOM 1031 C CA . LEU A 1 126 ? -1.505 -11.793 7.246 1.00 88.88 126 LEU A CA 1
ATOM 1032 C C . LEU A 1 126 ? -1.358 -13.321 7.274 1.00 88.88 126 LEU A C 1
ATOM 1034 O O . LEU A 1 126 ? -1.803 -13.965 8.220 1.00 88.88 126 LEU A O 1
ATOM 1038 N N . SER A 1 127 ? -0.710 -13.904 6.260 1.00 87.00 127 SER A N 1
ATOM 1039 C CA . SER A 1 127 ? -0.503 -15.355 6.165 1.00 87.00 127 SER A CA 1
ATOM 1040 C C . SER A 1 127 ? 0.421 -15.913 7.250 1.00 87.00 127 SER A C 1
ATOM 1042 O O . SER A 1 127 ? 0.232 -17.049 7.682 1.00 87.00 127 SER A O 1
ATOM 1044 N N . ILE A 1 128 ? 1.390 -15.116 7.710 1.00 87.00 128 ILE A N 1
ATOM 1045 C CA . ILE A 1 128 ? 2.301 -15.487 8.801 1.00 87.00 128 ILE A CA 1
ATOM 1046 C C . ILE A 1 128 ? 1.782 -15.053 10.180 1.00 87.00 128 ILE A C 1
ATOM 1048 O O . ILE A 1 128 ? 2.413 -15.378 11.183 1.00 87.00 128 ILE A O 1
ATOM 1052 N N . GLY A 1 129 ? 0.653 -14.336 10.238 1.00 84.62 129 GLY A N 1
ATOM 1053 C CA . GLY A 1 129 ? 0.073 -13.826 11.482 1.00 84.62 129 GLY A CA 1
ATOM 1054 C C . GLY A 1 129 ? 0.932 -12.755 12.159 1.00 84.62 129 GLY A C 1
ATOM 1055 O O . GLY A 1 129 ? 1.020 -12.731 13.383 1.00 84.62 129 GLY A O 1
ATOM 1056 N N . ASP A 1 130 ? 1.614 -11.906 11.385 1.00 84.62 130 ASP A N 1
ATOM 1057 C CA . ASP A 1 130 ? 2.451 -10.843 11.947 1.00 84.62 130 ASP A CA 1
ATOM 1058 C C . ASP A 1 130 ? 1.588 -9.665 12.423 1.00 84.62 130 ASP A C 1
ATOM 1060 O O . ASP A 1 130 ? 0.888 -9.027 11.631 1.00 84.62 130 ASP A O 1
ATOM 1064 N N . GLU A 1 131 ? 1.665 -9.384 13.724 1.00 83.56 131 GLU A N 1
ATOM 1065 C CA . GLU A 1 131 ? 0.945 -8.318 14.432 1.00 83.56 131 GLU A CA 1
ATOM 1066 C C . GLU A 1 131 ? 1.879 -7.196 14.926 1.00 83.56 131 GLU A C 1
ATOM 1068 O O . GLU A 1 131 ? 1.498 -6.361 15.746 1.00 83.56 131 GLU A O 1
ATOM 1073 N N . THR A 1 132 ? 3.128 -7.155 14.454 1.00 84.19 132 THR A N 1
ATOM 1074 C CA . THR A 1 132 ? 4.089 -6.123 14.865 1.00 84.19 132 THR A CA 1
ATOM 1075 C C . THR A 1 132 ? 3.647 -4.709 14.446 1.00 84.19 132 THR A C 1
ATOM 1077 O O . THR A 1 132 ? 2.937 -4.539 13.451 1.00 84.19 132 THR A O 1
ATOM 1080 N N . PRO A 1 133 ? 4.141 -3.643 15.113 1.00 80.81 133 PRO A N 1
ATOM 1081 C CA . PRO A 1 133 ? 3.841 -2.259 14.723 1.00 80.81 133 PRO A CA 1
ATOM 1082 C C . PRO A 1 133 ? 4.228 -1.923 13.273 1.00 80.81 133 PRO A C 1
ATOM 1084 O O . PRO A 1 133 ? 3.613 -1.075 12.630 1.00 80.81 133 PRO A O 1
ATOM 1087 N N . ARG A 1 134 ? 5.245 -2.603 12.724 1.00 83.19 134 ARG A N 1
ATOM 1088 C CA . ARG A 1 134 ? 5.621 -2.466 11.309 1.00 83.19 134 ARG A CA 1
ATOM 1089 C C . ARG A 1 134 ? 4.567 -3.077 10.388 1.00 83.19 134 ARG A C 1
ATOM 1091 O O . ARG A 1 134 ? 4.207 -2.448 9.395 1.00 83.19 134 ARG A O 1
ATOM 1098 N N . ALA A 1 135 ? 4.050 -4.257 10.732 1.00 85.81 135 ALA A N 1
ATOM 1099 C CA . ALA A 1 135 ? 2.973 -4.897 9.989 1.00 85.81 135 ALA A CA 1
ATOM 1100 C C . ALA A 1 135 ? 1.683 -4.064 10.029 1.00 85.81 135 ALA A C 1
ATOM 1102 O O . ALA A 1 135 ? 1.042 -3.896 8.992 1.00 85.81 135 ALA A O 1
ATOM 1103 N N . LEU A 1 136 ? 1.373 -3.448 11.180 1.00 86.38 136 LEU A N 1
ATOM 1104 C CA . LEU A 1 136 ? 0.252 -2.514 11.329 1.00 86.38 136 LEU A CA 1
ATOM 1105 C C . LEU A 1 136 ? 0.287 -1.422 10.252 1.00 86.38 136 LEU A C 1
ATOM 1107 O O . LEU A 1 136 ? -0.684 -1.264 9.519 1.00 86.38 136 LEU A O 1
ATOM 1111 N N . ASN A 1 137 ? 1.419 -0.734 10.077 1.00 87.81 137 ASN A N 1
ATOM 1112 C CA . ASN A 1 137 ? 1.552 0.322 9.065 1.00 87.81 137 ASN A CA 1
ATOM 1113 C C . ASN A 1 137 ? 1.244 -0.169 7.641 1.00 87.81 137 ASN A C 1
ATOM 1115 O O . ASN A 1 137 ? 0.609 0.543 6.861 1.00 87.81 137 ASN A O 1
ATOM 11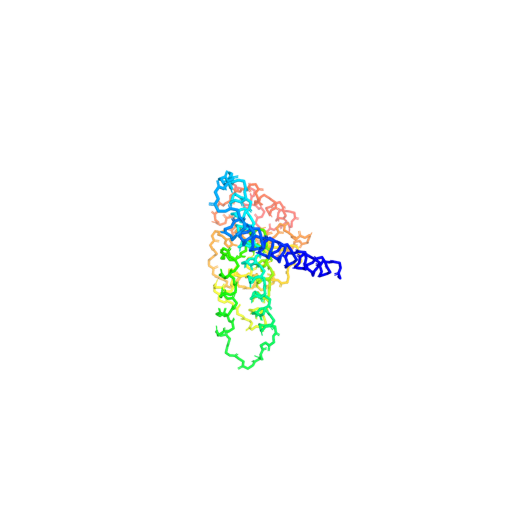19 N N . ILE A 1 138 ? 1.664 -1.388 7.295 1.00 90.38 138 ILE A N 1
ATOM 1120 C CA . ILE A 1 138 ? 1.396 -1.985 5.982 1.00 90.38 138 ILE A CA 1
ATOM 1121 C C . ILE A 1 138 ? -0.085 -2.353 5.836 1.00 90.38 138 ILE A C 1
ATOM 1123 O O . ILE A 1 138 ? -0.681 -2.047 4.801 1.00 90.38 138 ILE A O 1
ATOM 1127 N N . TYR A 1 139 ? -0.710 -2.928 6.867 1.00 89.38 139 TYR A N 1
ATOM 1128 C CA . TYR A 1 139 ? -2.150 -3.202 6.866 1.00 89.38 139 TYR A CA 1
ATOM 1129 C C . TYR A 1 139 ? -2.978 -1.927 6.733 1.00 89.38 139 TYR A C 1
ATOM 1131 O O . TYR A 1 139 ? -3.943 -1.914 5.973 1.00 89.38 139 TYR A O 1
ATOM 1139 N N . VAL A 1 140 ? -2.590 -0.844 7.411 1.00 88.38 140 VAL A N 1
ATOM 1140 C CA . VAL A 1 140 ? -3.253 0.462 7.295 1.00 88.38 140 VAL A CA 1
ATOM 1141 C C . VAL A 1 140 ? -3.150 0.988 5.871 1.00 88.38 140 VAL A C 1
ATOM 1143 O O . VAL A 1 140 ? -4.158 1.361 5.274 1.00 88.38 140 VAL A O 1
ATOM 1146 N N . GLN A 1 141 ? -1.954 0.963 5.280 1.00 89.50 141 GLN A N 1
ATOM 1147 C CA . GLN A 1 141 ? -1.775 1.386 3.891 1.00 89.50 141 GLN A CA 1
ATOM 1148 C C . GLN A 1 141 ? -2.602 0.534 2.920 1.00 89.50 141 GLN A C 1
ATOM 1150 O O . GLN A 1 141 ? -3.181 1.080 1.982 1.00 89.50 141 GLN A O 1
ATOM 1155 N N . ALA A 1 142 ? -2.676 -0.780 3.136 1.00 89.81 142 ALA A N 1
ATOM 1156 C CA . ALA A 1 142 ? -3.479 -1.687 2.323 1.00 89.81 142 ALA A CA 1
ATOM 1157 C C . ALA A 1 142 ? -4.988 -1.443 2.504 1.00 89.81 142 ALA A C 1
ATOM 1159 O O . ALA A 1 142 ? -5.740 -1.461 1.531 1.00 89.81 142 ALA A O 1
ATOM 1160 N N . PHE A 1 143 ? -5.429 -1.160 3.731 1.00 88.56 143 PHE A N 1
ATOM 1161 C CA . PHE A 1 143 ? -6.810 -0.813 4.050 1.00 88.56 143 PHE A CA 1
ATOM 1162 C C . PHE A 1 143 ? -7.235 0.492 3.372 1.00 88.56 143 PHE A C 1
ATOM 1164 O O . PHE A 1 143 ? -8.249 0.519 2.684 1.00 88.56 143 PHE A O 1
ATOM 1171 N N . LEU A 1 144 ? -6.433 1.555 3.481 1.00 86.94 144 LEU A N 1
ATOM 1172 C CA . LEU A 1 144 ? -6.746 2.860 2.888 1.00 86.94 144 LEU A CA 1
ATOM 1173 C C . LEU A 1 144 ? -6.843 2.823 1.353 1.00 86.94 144 LEU A C 1
ATOM 1175 O O . LEU A 1 144 ? -7.500 3.677 0.761 1.00 86.94 144 LEU A O 1
ATOM 1179 N N . GLN A 1 145 ? -6.216 1.841 0.698 1.00 86.19 145 GLN A N 1
ATOM 1180 C CA . GLN A 1 145 ? -6.342 1.639 -0.750 1.00 86.19 145 GLN A CA 1
ATOM 1181 C C . GLN A 1 145 ? -7.713 1.089 -1.160 1.00 86.19 145 GLN A C 1
ATOM 1183 O O . GLN A 1 145 ? -8.187 1.412 -2.247 1.00 86.19 145 GLN A O 1
ATOM 1188 N N . SER A 1 146 ? -8.347 0.272 -0.314 1.00 82.00 146 SER A N 1
ATOM 1189 C CA . SER A 1 146 ? -9.699 -0.253 -0.532 1.00 82.00 146 SER A CA 1
ATOM 1190 C C . SER A 1 146 ? -10.414 -0.429 0.812 1.00 82.00 146 SER A C 1
ATOM 1192 O O . SER A 1 146 ? -10.423 -1.539 1.351 1.00 82.00 146 SER A O 1
ATOM 1194 N N . PRO A 1 147 ? -10.999 0.651 1.369 1.00 77.75 147 PRO A N 1
ATOM 1195 C CA . PRO A 1 147 ? -11.577 0.623 2.714 1.00 77.75 147 PRO A CA 1
ATOM 1196 C C . PRO A 1 147 ? -12.836 -0.247 2.818 1.00 77.75 147 PRO A C 1
ATOM 1198 O O . PRO A 1 147 ? -13.044 -0.923 3.827 1.00 77.75 147 PRO A O 1
ATOM 1201 N N . LYS A 1 148 ? -13.656 -0.266 1.759 1.00 75.12 148 LYS A N 1
ATOM 1202 C CA . LYS A 1 148 ? -14.857 -1.106 1.673 1.00 75.12 148 LYS A CA 1
ATOM 1203 C C . LYS A 1 148 ? -14.466 -2.577 1.519 1.00 75.12 148 LYS A C 1
ATOM 12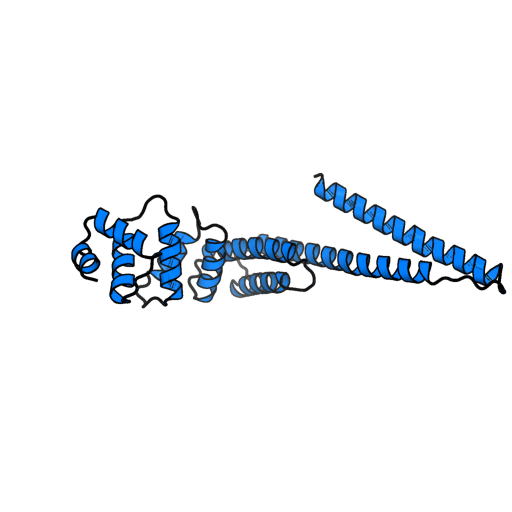05 O O . LYS A 1 148 ? -13.628 -2.899 0.678 1.00 75.12 148 LYS A O 1
ATOM 1210 N N . ASP A 1 149 ? -15.057 -3.442 2.344 1.00 66.88 149 ASP A N 1
ATOM 1211 C CA . ASP A 1 149 ? -14.841 -4.899 2.363 1.00 66.88 149 ASP A CA 1
ATOM 1212 C C . ASP A 1 149 ? -13.370 -5.339 2.440 1.00 66.88 149 ASP A C 1
ATOM 1214 O O . ASP A 1 149 ? -12.961 -6.381 1.920 1.00 66.88 149 ASP A O 1
ATOM 1218 N N . SER A 1 150 ? -12.540 -4.548 3.123 1.00 77.25 150 SER A N 1
ATOM 1219 C CA . SER A 1 150 ? -11.129 -4.874 3.279 1.00 77.25 150 SER A CA 1
ATOM 1220 C C . SER A 1 150 ? -10.931 -6.122 4.142 1.00 77.25 150 SER A C 1
ATOM 1222 O O . SER A 1 150 ? -11.245 -6.140 5.335 1.00 77.25 150 SER A O 1
ATOM 1224 N N . ARG A 1 151 ? -10.295 -7.156 3.583 1.00 82.94 151 ARG A N 1
ATOM 1225 C CA . ARG A 1 151 ? -9.859 -8.352 4.334 1.00 82.94 151 ARG A CA 1
ATOM 1226 C C . ARG A 1 151 ? -8.882 -8.044 5.476 1.00 82.94 151 ARG A C 1
ATOM 1228 O O . ARG A 1 151 ? -8.765 -8.841 6.401 1.00 82.94 151 ARG A O 1
ATOM 1235 N N . PHE A 1 152 ? -8.215 -6.888 5.439 1.00 85.25 152 PHE A N 1
ATOM 1236 C CA . PHE A 1 152 ? -7.285 -6.439 6.482 1.00 85.25 152 PHE A CA 1
ATOM 1237 C C . PHE A 1 152 ? -7.995 -5.833 7.693 1.00 85.25 152 PHE A C 1
ATOM 1239 O O . PHE A 1 152 ? -7.375 -5.617 8.729 1.00 85.25 152 PHE A O 1
ATOM 1246 N N . ARG A 1 153 ? -9.310 -5.610 7.602 1.00 83.12 153 ARG A N 1
ATOM 1247 C CA . ARG A 1 153 ? -10.095 -4.968 8.651 1.00 83.12 153 ARG A CA 1
ATOM 1248 C C . ARG A 1 153 ? -10.108 -5.751 9.963 1.00 83.12 153 ARG A C 1
ATOM 1250 O O . ARG A 1 153 ? -9.836 -5.179 11.010 1.00 83.12 153 ARG A O 1
ATOM 1257 N N . LYS A 1 154 ? -10.428 -7.049 9.920 1.00 82.75 154 LYS A N 1
ATOM 1258 C CA . LYS A 1 154 ? -10.473 -7.886 11.134 1.00 82.75 154 LYS A CA 1
ATOM 1259 C C . LYS A 1 154 ? -9.098 -7.979 11.818 1.00 82.75 154 LYS A C 1
ATOM 1261 O O . LYS A 1 154 ? -9.055 -7.745 13.021 1.00 82.75 154 LYS A O 1
ATOM 1266 N N . PRO A 1 155 ? -7.993 -8.236 11.088 1.00 81.88 155 PRO A N 1
ATOM 1267 C CA . PRO A 1 155 ? -6.643 -8.159 11.652 1.00 81.88 155 PRO A CA 1
ATOM 1268 C C . PRO A 1 155 ? -6.322 -6.800 12.280 1.00 81.88 155 PRO A C 1
ATOM 1270 O O . PRO A 1 155 ? -5.826 -6.749 13.398 1.00 81.88 155 PRO A O 1
ATOM 1273 N N . LEU A 1 156 ? -6.658 -5.695 11.605 1.00 85.44 156 LEU A N 1
ATOM 1274 C CA . LEU A 1 156 ? -6.450 -4.347 12.139 1.00 85.44 156 LEU A CA 1
ATOM 1275 C C . LEU A 1 156 ? -7.208 -4.132 13.452 1.00 85.44 156 LEU A C 1
ATOM 1277 O O . LEU A 1 156 ? -6.611 -3.695 14.429 1.00 85.44 156 LEU A O 1
ATOM 1281 N N . LEU A 1 157 ? -8.493 -4.491 13.504 1.00 83.25 157 LEU A N 1
ATOM 1282 C CA . LEU A 1 157 ? -9.280 -4.401 14.736 1.00 83.25 157 LEU A CA 1
ATOM 1283 C C . LEU A 1 157 ? -8.694 -5.276 15.848 1.00 83.25 157 LEU A C 1
ATOM 1285 O O . LEU A 1 157 ? -8.663 -4.840 16.990 1.00 83.25 157 LEU A O 1
ATOM 1289 N N . ALA A 1 158 ? -8.197 -6.474 15.531 1.00 82.38 158 ALA A N 1
ATOM 1290 C CA . ALA A 1 158 ? -7.569 -7.349 16.517 1.00 82.38 158 ALA A CA 1
ATOM 1291 C C . ALA A 1 158 ? -6.304 -6.721 17.126 1.00 82.38 158 ALA A C 1
ATOM 1293 O O . ALA A 1 158 ? -6.159 -6.737 18.344 1.00 82.38 158 ALA A O 1
ATOM 1294 N N . ILE A 1 159 ? -5.436 -6.117 16.303 1.00 80.12 159 ILE A N 1
ATOM 1295 C CA . ILE A 1 159 ? -4.194 -5.459 16.750 1.00 80.12 159 ILE A CA 1
ATOM 1296 C C . ILE A 1 159 ? -4.489 -4.174 17.541 1.00 80.12 159 ILE A C 1
ATOM 1298 O O . ILE A 1 159 ? -3.805 -3.856 18.517 1.00 80.12 159 ILE A O 1
ATOM 1302 N N . LEU A 1 160 ? -5.503 -3.412 17.127 1.00 81.62 160 LEU A N 1
ATOM 1303 C CA . LEU A 1 160 ? -5.898 -2.168 17.792 1.00 81.62 160 LEU A CA 1
ATOM 1304 C C . LEU A 1 160 ? -6.632 -2.441 19.115 1.00 81.62 160 LEU A C 1
ATOM 1306 O O . LEU A 1 160 ? -6.390 -1.753 20.101 1.00 81.62 160 LEU A O 1
ATOM 1310 N N . ASN A 1 161 ? -7.434 -3.506 19.191 1.00 78.31 161 ASN A N 1
ATOM 1311 C CA . ASN A 1 161 ? -8.194 -3.873 20.391 1.00 78.31 161 ASN A CA 1
ATOM 1312 C C . ASN A 1 161 ? -7.387 -4.673 21.433 1.00 78.31 161 ASN A C 1
ATOM 131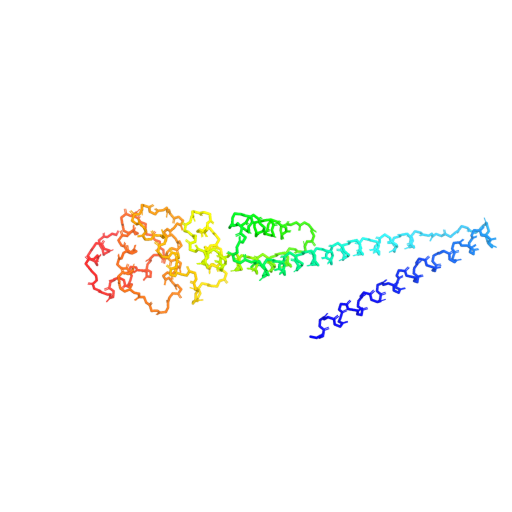4 O O . ASN A 1 161 ? -7.979 -5.250 22.344 1.00 78.31 161 ASN A O 1
ATOM 1318 N N . GLN A 1 162 ? -6.050 -4.691 21.376 1.00 76.44 162 GLN A N 1
ATOM 1319 C CA . GLN A 1 162 ? -5.192 -5.398 22.350 1.00 76.44 162 GLN A CA 1
ATOM 1320 C C . GLN A 1 162 ? -5.180 -4.771 23.766 1.00 76.44 162 GLN A C 1
ATOM 1322 O O . GLN A 1 162 ? -4.302 -5.068 24.573 1.00 76.44 162 GLN A O 1
ATOM 1327 N N . GLY A 1 163 ? -6.135 -3.895 24.095 1.00 68.56 163 GLY A N 1
ATOM 1328 C CA . GLY A 1 163 ? -6.271 -3.285 25.423 1.00 68.56 163 GLY A CA 1
ATOM 1329 C C . GLY A 1 163 ? -5.203 -2.240 25.759 1.00 68.56 163 GLY A C 1
ATOM 1330 O O . GLY A 1 163 ? -5.085 -1.845 26.917 1.00 68.56 163 GLY A O 1
ATOM 1331 N N . ARG A 1 164 ? -4.427 -1.794 24.766 1.00 79.06 164 ARG A N 1
ATOM 1332 C CA . ARG A 1 164 ? -3.488 -0.673 24.898 1.00 79.06 164 ARG A CA 1
ATOM 1333 C C . ARG A 1 164 ? -4.202 0.663 24.717 1.00 79.06 164 ARG A C 1
ATOM 1335 O O . ARG A 1 164 ? -5.228 0.733 24.043 1.00 79.06 164 ARG A O 1
ATOM 1342 N N . GLU A 1 165 ? -3.640 1.723 25.291 1.00 79.19 165 GLU A N 1
ATOM 1343 C CA . GLU A 1 165 ? -4.058 3.082 24.946 1.00 79.19 165 GLU A CA 1
ATOM 1344 C C . GLU A 1 165 ? -3.743 3.340 23.469 1.00 79.19 165 GLU A C 1
ATOM 1346 O O . GLU A 1 165 ? -2.617 3.122 23.011 1.00 79.19 165 GLU A O 1
ATOM 1351 N N . LEU A 1 166 ? -4.769 3.749 22.726 1.00 82.44 166 LEU A N 1
ATOM 1352 C CA . LEU A 1 166 ? -4.674 4.043 21.303 1.00 82.44 166 LEU A CA 1
ATOM 1353 C C . LEU A 1 166 ? -4.095 5.439 21.107 1.00 82.44 166 LEU A C 1
ATOM 1355 O O . LEU A 1 166 ? -4.443 6.379 21.824 1.00 82.44 166 LEU A O 1
ATOM 1359 N N . THR A 1 167 ? -3.229 5.586 20.110 1.00 84.88 167 THR A N 1
ATOM 1360 C CA . THR A 1 167 ? -2.790 6.916 19.682 1.00 84.88 167 THR A CA 1
ATOM 1361 C C . THR A 1 167 ? -3.909 7.633 18.929 1.00 84.88 167 THR A C 1
ATOM 1363 O O . THR A 1 167 ? -4.857 7.013 18.444 1.00 84.88 167 THR A O 1
ATOM 1366 N N . GLN A 1 168 ? -3.776 8.950 18.765 1.00 83.19 168 GLN A N 1
ATOM 1367 C CA . GLN A 1 168 ? -4.730 9.731 17.977 1.00 83.19 168 GLN A CA 1
ATOM 1368 C C . GLN A 1 168 ? -4.907 9.188 16.554 1.00 83.19 168 GLN A C 1
ATOM 1370 O O . GLN A 1 168 ? -6.021 9.101 16.049 1.00 83.19 168 GLN A O 1
ATOM 1375 N N . GLU A 1 169 ? -3.804 8.800 15.916 1.00 84.00 169 GLU A N 1
ATOM 1376 C CA . GLU A 1 169 ? -3.804 8.272 14.550 1.00 84.00 169 GLU A CA 1
ATOM 1377 C C . GLU A 1 169 ? -4.539 6.927 14.467 1.00 84.00 169 GLU A C 1
ATOM 1379 O O . GLU A 1 169 ? -5.253 6.654 13.502 1.00 84.00 169 GLU A O 1
ATOM 1384 N N . GLU A 1 170 ? -4.399 6.093 15.499 1.00 84.31 170 GLU A N 1
ATOM 1385 C CA . GLU A 1 170 ? -5.097 4.814 15.614 1.00 84.31 170 GLU A CA 1
ATOM 1386 C C . GLU A 1 170 ? -6.597 5.005 15.878 1.00 84.31 170 GLU A C 1
ATOM 1388 O O . GLU A 1 170 ? -7.415 4.296 15.291 1.00 84.31 170 GLU A O 1
ATOM 1393 N N . MET A 1 171 ? -6.975 5.993 16.696 1.00 85.12 171 MET A N 1
ATOM 1394 C CA . MET A 1 171 ? -8.377 6.376 16.893 1.00 85.12 171 MET A CA 1
ATOM 1395 C C . MET A 1 171 ? -9.012 6.893 15.597 1.00 85.12 171 MET A C 1
ATOM 1397 O O . MET A 1 171 ? -10.100 6.453 15.222 1.00 85.12 171 MET A O 1
ATOM 1401 N N . ASP A 1 172 ? -8.319 7.776 14.874 1.00 85.81 172 ASP A N 1
ATOM 1402 C CA . ASP A 1 172 ? -8.778 8.297 13.584 1.00 85.81 172 ASP A CA 1
ATOM 1403 C C . ASP A 1 172 ? -8.940 7.172 12.549 1.00 85.81 172 ASP A C 1
ATOM 1405 O O . ASP A 1 172 ? -9.915 7.148 11.795 1.00 85.81 172 ASP A O 1
ATOM 1409 N N . LEU A 1 173 ? -8.022 6.201 12.529 1.00 86.38 173 LEU A N 1
ATOM 1410 C CA . LEU A 1 173 ? -8.134 5.014 11.686 1.00 86.38 173 LEU A CA 1
ATOM 1411 C C . LEU A 1 173 ? -9.385 4.195 12.021 1.00 86.38 173 LEU A C 1
ATOM 1413 O O . LEU A 1 173 ? -10.107 3.797 11.106 1.00 86.38 173 LEU A O 1
ATOM 1417 N N . LEU A 1 174 ? -9.660 3.953 13.304 1.00 85.81 174 LEU A N 1
ATOM 1418 C CA . LEU A 1 174 ? -10.860 3.229 13.723 1.00 85.81 174 LEU A CA 1
ATOM 1419 C C . LEU A 1 174 ? -12.142 3.962 13.312 1.00 85.81 174 LEU A C 1
ATOM 1421 O O . LEU A 1 174 ? -13.091 3.321 12.859 1.00 85.81 174 LEU A O 1
ATOM 1425 N N . LEU A 1 175 ? -12.158 5.294 13.400 1.00 86.88 175 LEU A N 1
ATOM 1426 C CA . LEU A 1 175 ? -13.274 6.107 12.921 1.00 86.88 175 LEU A CA 1
ATOM 1427 C C . LEU A 1 175 ? -13.462 5.976 11.404 1.00 86.88 175 LEU A C 1
ATOM 1429 O O . LEU A 1 175 ? -14.588 5.820 10.937 1.00 86.88 175 LEU A O 1
ATOM 1433 N N . ILE A 1 176 ? -12.374 5.978 10.624 1.00 86.19 176 ILE A N 1
ATOM 1434 C CA . ILE A 1 176 ? -12.441 5.721 9.176 1.00 86.19 176 ILE A CA 1
ATOM 1435 C C . ILE A 1 176 ? -12.996 4.316 8.916 1.00 86.19 176 ILE A C 1
ATOM 1437 O O . ILE A 1 176 ? -13.847 4.150 8.046 1.00 86.19 176 ILE A O 1
ATOM 1441 N N . MET A 1 177 ? -12.541 3.303 9.658 1.00 84.69 177 MET A N 1
ATOM 1442 C CA . MET A 1 177 ? -13.035 1.930 9.520 1.00 84.69 177 MET A CA 1
ATOM 1443 C C . MET A 1 177 ? -14.535 1.837 9.812 1.00 84.69 177 MET A C 1
ATOM 1445 O O . MET A 1 177 ? -15.239 1.164 9.065 1.00 84.69 177 MET A O 1
ATOM 1449 N N . PHE A 1 178 ? -15.011 2.537 10.845 1.00 84.25 178 PHE A N 1
ATOM 1450 C CA . PHE A 1 178 ? -16.425 2.636 11.202 1.00 84.25 178 PHE A CA 1
ATOM 1451 C C . PHE A 1 178 ? -17.251 3.302 10.092 1.00 84.25 178 PHE A C 1
ATOM 1453 O O . PHE A 1 178 ? -18.231 2.731 9.630 1.00 84.25 178 PHE A O 1
ATOM 1460 N N . GLN A 1 179 ? -16.824 4.463 9.588 1.00 84.94 179 GLN A N 1
ATOM 1461 C CA . GLN A 1 179 ? -17.553 5.216 8.554 1.00 84.94 179 GLN A CA 1
ATOM 1462 C C . GLN A 1 179 ? -17.684 4.484 7.211 1.00 84.94 179 GLN A C 1
ATOM 1464 O O . GLN A 1 179 ? -18.525 4.842 6.390 1.00 84.94 179 GLN A O 1
ATOM 1469 N N . GLN A 1 180 ? -16.815 3.509 6.943 1.00 83.62 180 GLN A N 1
ATOM 1470 C CA . GLN A 1 180 ? -16.845 2.728 5.704 1.00 83.62 180 GLN A CA 1
ATOM 1471 C C . GLN A 1 180 ? -17.728 1.478 5.806 1.00 83.62 180 GLN A C 1
ATOM 1473 O O . GLN A 1 180 ? -17.913 0.795 4.798 1.00 83.62 180 GLN A O 1
ATOM 1478 N N . GLU A 1 181 ? -18.269 1.168 6.987 1.00 78.94 181 GLU A N 1
ATOM 1479 C CA . GLU A 1 181 ? -19.239 0.091 7.154 1.00 78.94 181 GLU A CA 1
ATOM 1480 C C . GLU A 1 181 ? -20.638 0.501 6.719 1.00 78.94 181 GLU A C 1
ATOM 1482 O O . GLU A 1 181 ? -21.109 1.590 7.029 1.00 78.94 181 GLU A O 1
ATOM 1487 N N . GLU A 1 182 ? -21.336 -0.426 6.067 1.00 75.81 182 GLU A N 1
ATOM 1488 C CA . GLU A 1 182 ? -22.776 -0.299 5.828 1.00 75.81 182 GLU A CA 1
ATOM 1489 C C . GLU A 1 182 ? -23.602 -0.746 7.044 1.00 75.81 182 GLU A C 1
ATOM 1491 O O . GLU A 1 182 ? -24.708 -0.257 7.254 1.00 75.81 182 GLU A O 1
ATOM 1496 N N . ILE A 1 183 ? -23.069 -1.678 7.845 1.00 76.00 183 ILE A N 1
ATOM 1497 C CA . ILE A 1 183 ? -23.708 -2.203 9.055 1.00 76.00 183 ILE A CA 1
ATOM 1498 C C . ILE A 1 183 ? -22.741 -2.013 10.215 1.00 76.00 183 ILE A C 1
ATOM 1500 O O . ILE A 1 183 ? -21.686 -2.641 10.249 1.00 76.00 183 ILE A O 1
ATOM 1504 N N . HIS A 1 184 ? -23.119 -1.168 11.166 1.00 79.50 184 HIS A N 1
ATOM 1505 C CA . HIS A 1 184 ? -22.314 -0.894 12.347 1.00 79.50 184 HIS A CA 1
ATOM 1506 C C . HIS A 1 184 ? -22.581 -1.929 13.442 1.00 79.50 184 HIS A C 1
ATOM 1508 O O . HIS A 1 184 ? -23.728 -2.159 13.828 1.00 79.50 184 HIS A O 1
ATOM 1514 N N . ASP A 1 185 ? -21.518 -2.544 13.962 1.00 78.19 185 ASP A N 1
ATOM 1515 C CA . ASP A 1 185 ? -21.607 -3.406 15.143 1.00 78.19 185 ASP A CA 1
ATOM 1516 C C . ASP A 1 185 ? -21.886 -2.536 16.386 1.00 78.19 185 ASP A C 1
ATOM 1518 O O . ASP A 1 185 ? -21.073 -1.655 16.700 1.00 78.19 185 ASP A O 1
ATOM 1522 N N . PRO A 1 186 ? -22.989 -2.761 17.126 1.00 79.62 186 PRO A N 1
ATOM 1523 C CA . PRO A 1 186 ? -23.318 -1.982 18.319 1.00 79.62 186 PRO A CA 1
ATOM 1524 C C . PRO A 1 186 ? -22.216 -2.006 19.387 1.00 79.62 186 PRO A C 1
ATOM 1526 O O . PRO A 1 186 ? -22.010 -1.014 20.086 1.00 79.62 186 PRO A O 1
ATOM 1529 N N . THR A 1 187 ? -21.474 -3.112 19.502 1.00 79.44 187 THR A N 1
ATOM 1530 C CA . THR A 1 187 ? -20.398 -3.257 20.494 1.00 79.44 187 THR A CA 1
ATOM 1531 C C . THR A 1 187 ? -19.182 -2.406 20.139 1.00 79.44 187 THR A C 1
ATOM 1533 O O . THR A 1 187 ? -18.651 -1.693 20.992 1.00 79.44 187 THR A O 1
ATOM 1536 N N . LEU A 1 188 ? -18.784 -2.412 18.863 1.00 78.25 188 LEU A N 1
ATOM 1537 C CA . LEU A 1 188 ? -17.712 -1.566 18.343 1.00 78.25 188 LEU A CA 1
ATOM 1538 C C . LEU A 1 188 ? -18.105 -0.086 18.406 1.00 78.25 188 LEU A C 1
ATOM 1540 O O . LEU A 1 188 ? -17.287 0.750 18.780 1.00 78.25 188 LEU A O 1
ATOM 1544 N N . THR A 1 189 ? -19.364 0.220 18.092 1.00 83.69 189 THR A N 1
ATOM 1545 C CA . THR A 1 189 ? -19.933 1.574 18.153 1.00 83.69 189 THR A CA 1
ATOM 1546 C C . THR A 1 189 ? -19.833 2.140 19.568 1.00 83.69 189 THR A C 1
ATOM 1548 O O . THR A 1 189 ? -19.267 3.213 19.766 1.00 83.69 189 THR A O 1
ATOM 1551 N N . HIS A 1 190 ? -20.290 1.379 20.568 1.00 83.50 190 HIS A N 1
ATOM 1552 C CA . HIS A 1 190 ? -20.178 1.761 21.975 1.00 83.50 190 HIS A CA 1
ATOM 1553 C C . HIS A 1 190 ? -18.715 1.940 22.410 1.00 83.50 190 HIS A C 1
ATOM 1555 O O . HIS A 1 190 ? -18.368 2.945 23.032 1.00 83.50 190 HIS A O 1
ATOM 1561 N N . TYR A 1 191 ? -17.837 0.998 22.051 1.00 83.06 191 TYR A N 1
ATOM 1562 C CA . TYR A 1 191 ? -16.416 1.079 22.386 1.00 83.06 191 TYR A CA 1
ATOM 1563 C C . TYR A 1 191 ? -15.761 2.343 21.813 1.00 83.06 191 TYR A C 1
ATOM 1565 O O . TYR A 1 191 ? -15.119 3.088 22.555 1.00 83.06 191 TYR A O 1
ATOM 1573 N N . LEU A 1 192 ? -15.972 2.632 20.527 1.00 84.50 192 LEU A N 1
ATOM 1574 C CA . LEU A 1 192 ? -15.428 3.823 19.876 1.00 84.50 192 LEU A CA 1
ATOM 1575 C C . LEU A 1 192 ? -15.987 5.109 20.477 1.00 84.50 192 LEU A C 1
ATOM 1577 O O . LEU A 1 192 ? -15.215 6.021 20.765 1.00 84.50 192 LEU A O 1
ATOM 1581 N N . ALA A 1 193 ? -17.296 5.175 20.725 1.00 85.00 193 ALA A N 1
ATOM 1582 C CA . ALA A 1 193 ? -17.901 6.338 21.363 1.00 85.00 193 ALA A CA 1
ATOM 1583 C C . ALA A 1 193 ? -17.273 6.602 22.739 1.00 85.00 193 ALA A C 1
ATOM 1585 O O . ALA A 1 193 ? -16.907 7.736 23.041 1.00 85.00 193 ALA A O 1
ATOM 1586 N N . SER A 1 194 ? -17.042 5.547 23.531 1.00 85.81 194 SER A N 1
ATOM 1587 C CA . SER A 1 194 ? -16.382 5.661 24.836 1.00 85.81 194 SER A CA 1
ATOM 1588 C C . SER A 1 194 ? -14.957 6.222 24.734 1.00 85.81 194 SER A C 1
ATOM 1590 O O . SER A 1 194 ? -14.547 7.016 25.581 1.00 85.81 194 SER A O 1
ATOM 1592 N N . LEU A 1 195 ? -14.207 5.845 23.691 1.00 86.12 195 LEU A N 1
ATOM 1593 C CA . LEU A 1 195 ? -12.845 6.326 23.459 1.00 86.12 195 LEU A CA 1
ATOM 1594 C C . LEU A 1 195 ? -12.835 7.810 23.088 1.00 86.12 195 LEU A C 1
ATOM 1596 O O . LEU A 1 195 ? -12.088 8.581 23.690 1.00 86.12 195 LEU A O 1
ATOM 1600 N N . PHE A 1 196 ? -13.681 8.224 22.140 1.00 86.69 196 PHE A N 1
ATOM 1601 C CA . PHE A 1 196 ? -13.749 9.622 21.702 1.00 86.69 196 PHE A CA 1
ATOM 1602 C C . PHE A 1 196 ? -14.295 10.559 22.792 1.00 86.69 196 PHE A C 1
ATOM 1604 O O . PHE A 1 196 ? -13.792 11.676 22.929 1.00 86.69 196 PHE A O 1
ATOM 1611 N N . LEU A 1 197 ? -15.244 10.096 23.618 1.00 85.56 197 LEU A N 1
ATOM 1612 C CA . LEU A 1 197 ? -15.726 10.838 24.792 1.00 85.56 197 LEU A CA 1
ATOM 1613 C C . LEU A 1 197 ? -14.630 11.017 25.842 1.00 85.56 197 LEU A C 1
ATOM 1615 O O . LEU A 1 197 ? -14.389 12.134 26.292 1.00 85.56 197 LEU A O 1
ATOM 1619 N N . LYS A 1 198 ? -13.913 9.942 26.202 1.00 84.81 198 LYS A N 1
ATOM 1620 C CA . LYS A 1 198 ? -12.796 10.020 27.160 1.00 84.81 198 LYS A CA 1
ATOM 1621 C C . LYS A 1 198 ? -11.675 10.935 26.676 1.00 84.81 198 LYS A C 1
ATOM 1623 O O . LYS A 1 198 ? -11.061 11.620 27.487 1.00 84.81 198 LYS A O 1
ATOM 1628 N N . ALA A 1 199 ? -11.418 10.953 25.370 1.00 83.19 199 ALA A N 1
ATOM 1629 C CA . ALA A 1 199 ? -10.438 11.846 24.762 1.00 83.19 199 ALA A CA 1
ATOM 1630 C C . ALA A 1 199 ? -10.916 13.310 24.683 1.00 83.19 199 ALA A C 1
ATOM 1632 O O . ALA A 1 199 ? -10.112 14.189 24.372 1.00 83.19 199 ALA A O 1
ATOM 1633 N N . GLY A 1 200 ? -12.199 13.590 24.945 1.00 81.62 200 GLY A N 1
ATOM 1634 C CA . GLY A 1 200 ? -12.781 14.926 24.836 1.00 81.62 200 GLY A CA 1
ATOM 1635 C C . GLY A 1 200 ? -12.775 15.465 23.403 1.00 81.62 200 GLY A C 1
ATOM 1636 O O . GLY A 1 200 ? -12.608 16.666 23.191 1.00 81.62 200 GLY A O 1
ATOM 1637 N N . GLN A 1 201 ? -12.902 14.588 22.405 1.00 79.19 201 GLN A N 1
ATOM 1638 C CA . GLN A 1 201 ? -12.730 14.954 21.002 1.00 79.19 201 GLN A CA 1
ATOM 1639 C C . GLN A 1 201 ? -14.053 15.040 20.261 1.00 79.19 201 GLN A C 1
ATOM 1641 O O . GLN A 1 201 ? -14.573 14.047 19.752 1.00 79.19 201 GLN A O 1
ATOM 1646 N N . TRP A 1 202 ? -14.550 16.268 20.126 1.00 76.50 202 TRP A N 1
ATOM 1647 C CA . TRP A 1 202 ? -15.647 16.571 19.219 1.00 76.50 202 TRP A CA 1
ATOM 1648 C C . TRP A 1 202 ? -15.123 17.023 17.856 1.00 76.50 202 TRP A C 1
ATOM 1650 O O . TRP A 1 202 ? -14.339 17.966 17.743 1.00 76.50 202 TRP A O 1
ATOM 1660 N N . SER A 1 203 ? -15.595 16.383 16.790 1.00 77.81 203 SER A N 1
ATOM 1661 C CA . SER A 1 203 ? -15.451 16.901 15.431 1.00 77.81 203 SER A CA 1
ATOM 1662 C C . SER A 1 203 ? -16.636 16.455 14.585 1.00 77.81 203 SER A C 1
ATOM 1664 O O . SER A 1 203 ? -17.255 15.433 14.876 1.00 77.81 203 SER A O 1
ATOM 1666 N N . GLY A 1 204 ? -16.908 17.157 13.482 1.00 78.69 204 GLY A N 1
ATOM 1667 C CA . GLY A 1 204 ? -17.977 16.758 12.555 1.00 78.69 204 GLY A CA 1
ATOM 1668 C C . GLY A 1 204 ? -17.806 15.343 11.977 1.00 78.69 204 GLY A C 1
ATOM 1669 O O . GLY A 1 204 ? -18.760 14.757 11.487 1.00 78.69 204 GLY A O 1
ATOM 1670 N N . LYS A 1 205 ? -16.605 14.747 12.059 1.00 78.12 205 LYS A N 1
ATOM 1671 C CA . LYS A 1 205 ? -16.387 13.344 11.670 1.00 78.12 205 LYS A CA 1
ATOM 1672 C C . LYS A 1 205 ? -16.911 12.357 12.725 1.00 78.12 205 LYS A C 1
ATOM 1674 O O . LYS A 1 205 ? -17.388 11.285 12.359 1.00 78.12 205 LYS A O 1
ATOM 1679 N N . VAL A 1 206 ? -16.831 12.720 14.007 1.00 84.12 206 VAL A N 1
ATOM 1680 C CA . VAL A 1 206 ? -17.251 11.898 15.159 1.00 84.12 206 VAL A CA 1
ATOM 1681 C C . VAL A 1 206 ? -18.766 11.992 15.389 1.00 84.12 206 VAL A C 1
ATOM 1683 O O . VAL A 1 206 ? -19.362 11.076 15.941 1.00 84.12 206 VAL A O 1
ATOM 1686 N N . GLU A 1 207 ? -19.421 13.038 14.882 1.00 84.25 207 GLU A N 1
ATOM 1687 C CA . GLU A 1 207 ? -20.878 13.217 14.972 1.00 84.25 207 GLU A CA 1
ATOM 1688 C C . GLU A 1 207 ? -21.658 11.976 14.507 1.00 84.25 207 GLU A C 1
ATOM 1690 O O . GLU A 1 207 ? -22.522 11.483 15.225 1.00 84.25 207 GLU A O 1
ATOM 1695 N N . SER A 1 208 ? -21.296 11.408 13.351 1.00 84.75 208 SER A N 1
ATOM 1696 C CA . SER A 1 208 ? -21.925 10.182 12.827 1.00 84.75 208 SER A CA 1
ATOM 1697 C C . SER A 1 208 ? -21.840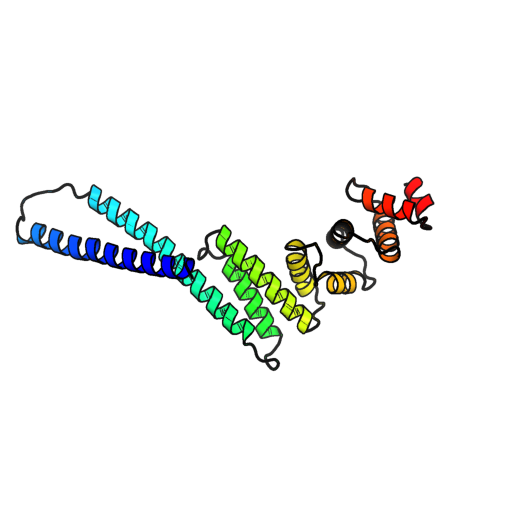 8.989 13.791 1.00 84.75 208 SER A C 1
ATOM 1699 O O . SER A 1 208 ? -22.807 8.243 13.944 1.00 84.75 208 SER A O 1
ATOM 1701 N N . LEU A 1 209 ? -20.712 8.844 14.492 1.00 86.69 209 LEU A N 1
ATOM 1702 C CA . LEU A 1 209 ? -20.509 7.808 15.501 1.00 86.69 209 LEU A CA 1
ATOM 1703 C C . LEU A 1 209 ? -21.421 8.048 16.710 1.00 86.69 209 LEU A C 1
ATOM 1705 O O . LEU A 1 209 ? -22.098 7.127 17.166 1.00 86.69 209 LEU A O 1
ATOM 1709 N N . PHE A 1 210 ? -21.499 9.280 17.208 1.00 85.88 210 PHE A N 1
ATOM 1710 C CA . PHE A 1 210 ? -22.351 9.597 18.353 1.00 85.88 210 PHE A CA 1
ATOM 1711 C C . PHE A 1 210 ? -23.840 9.470 18.039 1.00 85.88 210 PHE A C 1
ATOM 1713 O O . PHE A 1 210 ? -24.563 8.875 18.834 1.00 85.88 210 PHE A O 1
ATOM 1720 N N . LEU A 1 211 ? -24.288 9.904 16.859 1.00 85.25 211 LEU A N 1
ATOM 1721 C CA . LEU A 1 211 ? -25.668 9.695 16.416 1.00 85.25 211 LEU A CA 1
ATOM 1722 C C . LEU A 1 211 ? -26.017 8.204 16.360 1.00 85.25 211 LEU A C 1
ATOM 1724 O O . LEU A 1 211 ? -27.021 7.798 16.937 1.00 85.25 211 LEU A O 1
ATOM 1728 N N . SER A 1 212 ? -25.146 7.372 15.781 1.00 82.75 212 SER A N 1
ATOM 1729 C CA . SER A 1 212 ? -25.359 5.916 15.770 1.00 82.75 212 SER A CA 1
ATOM 1730 C C . SER A 1 212 ? -25.379 5.302 17.180 1.00 82.75 212 SER A C 1
ATOM 1732 O O . SER A 1 212 ? -26.078 4.325 17.440 1.00 82.75 212 SER A O 1
ATOM 1734 N N . THR A 1 213 ? -24.646 5.894 18.128 1.00 82.69 213 THR A N 1
ATOM 1735 C CA . THR A 1 213 ? -24.617 5.449 19.530 1.00 82.69 213 THR A CA 1
ATOM 1736 C C . THR A 1 213 ? -25.918 5.803 20.257 1.00 82.69 213 THR A C 1
ATOM 1738 O O . THR A 1 213 ? -26.425 4.987 21.029 1.00 82.69 213 THR A O 1
ATOM 1741 N N . LEU A 1 214 ? -26.477 6.984 19.970 1.00 84.31 214 LEU A N 1
ATOM 1742 C CA . LEU A 1 214 ? -27.776 7.436 20.474 1.00 84.31 214 LEU A CA 1
ATOM 1743 C C . LEU A 1 214 ? -28.927 6.605 19.895 1.00 84.31 214 LEU A C 1
ATOM 1745 O O . LEU A 1 214 ? -29.826 6.200 20.630 1.00 84.31 214 LEU A O 1
ATOM 1749 N N . GLU A 1 215 ? -28.883 6.294 18.596 1.00 82.81 215 GLU A N 1
ATOM 1750 C CA . GLU A 1 215 ? -29.862 5.415 17.939 1.00 82.81 215 GLU A CA 1
ATOM 1751 C C . GLU A 1 215 ? -29.883 4.013 18.563 1.00 82.81 215 GLU A C 1
ATOM 1753 O O . GLU A 1 215 ? -30.951 3.429 18.750 1.00 82.81 215 GLU A O 1
ATOM 1758 N N . ASN A 1 216 ? -28.714 3.507 18.963 1.00 79.69 216 ASN A N 1
ATOM 1759 C CA . ASN A 1 216 ? -28.567 2.218 19.637 1.00 79.69 216 ASN A CA 1
ATOM 1760 C C . ASN A 1 216 ? -28.969 2.234 21.128 1.00 79.69 216 ASN A C 1
ATOM 1762 O O . ASN A 1 216 ? -28.840 1.201 21.785 1.00 79.69 216 ASN A O 1
ATOM 1766 N N . GLN A 1 217 ? -29.443 3.367 21.671 1.00 77.38 217 GLN A N 1
ATOM 1767 C CA . GLN A 1 217 ? -29.827 3.539 23.085 1.00 77.38 217 GLN A CA 1
ATOM 1768 C C . GLN A 1 217 ? -28.746 3.062 24.064 1.00 77.38 217 GLN A C 1
ATOM 1770 O O . GLN A 1 217 ? -29.014 2.389 25.059 1.00 77.38 217 GLN A O 1
ATOM 1775 N N . SER A 1 218 ? -27.491 3.379 23.752 1.00 75.38 218 SER A N 1
ATOM 1776 C CA . SER A 1 218 ? -26.354 2.962 24.563 1.00 75.38 218 SER A CA 1
ATOM 1777 C C . SER A 1 218 ? -26.326 3.673 25.922 1.00 75.38 218 SER A C 1
ATOM 1779 O O . SER A 1 218 ? -26.798 4.802 26.035 1.00 75.38 218 SER A O 1
ATOM 1781 N N . GLU A 1 219 ? -25.697 3.073 26.936 1.00 80.19 219 GLU A N 1
ATOM 1782 C CA . GLU A 1 219 ? -25.501 3.692 28.262 1.00 80.19 219 GLU A CA 1
ATOM 1783 C C . GLU A 1 219 ? -24.745 5.032 28.195 1.00 80.19 219 GLU A C 1
ATOM 1785 O O . GLU A 1 219 ? -24.914 5.882 29.060 1.00 80.19 219 GLU A O 1
ATOM 1790 N N . LEU A 1 220 ? -23.964 5.253 27.131 1.00 80.44 220 LEU A N 1
ATOM 1791 C CA . LEU A 1 220 ? -23.245 6.508 26.882 1.00 80.44 220 LEU A CA 1
ATOM 1792 C C . LEU A 1 220 ? -24.146 7.641 26.373 1.00 80.44 220 LEU A C 1
ATOM 1794 O O . LEU A 1 220 ? -23.657 8.746 26.171 1.00 80.44 220 LEU A O 1
ATOM 1798 N N . SER A 1 221 ? -25.433 7.389 26.116 1.00 80.38 221 SER A N 1
ATOM 1799 C CA . SER A 1 221 ? -26.323 8.382 25.499 1.00 80.38 221 SER A CA 1
ATOM 1800 C C . SER A 1 221 ? -26.429 9.659 26.330 1.00 80.38 221 SER A C 1
ATOM 1802 O O . SER A 1 221 ? -26.351 10.753 25.777 1.00 80.38 221 SER A O 1
ATOM 1804 N N . ASP A 1 222 ? -26.546 9.524 27.652 1.00 79.62 222 ASP A N 1
ATOM 1805 C CA . ASP A 1 222 ? -26.648 10.671 28.557 1.00 79.62 222 ASP A CA 1
ATOM 1806 C C . ASP A 1 222 ? -25.342 11.478 28.591 1.00 79.62 222 ASP A C 1
ATOM 1808 O O . ASP A 1 222 ? -25.376 12.708 28.529 1.00 79.62 222 ASP A O 1
ATOM 1812 N N . ASP A 1 223 ? -24.195 10.793 28.608 1.00 79.38 223 ASP A N 1
ATOM 1813 C CA . ASP A 1 223 ? -22.869 11.420 28.595 1.00 79.38 223 ASP A CA 1
ATOM 1814 C C . ASP A 1 223 ? -22.594 12.140 27.264 1.00 79.38 223 ASP A C 1
ATOM 1816 O O . ASP A 1 223 ? -22.030 13.231 27.259 1.00 79.38 223 ASP A O 1
ATOM 1820 N N . ILE A 1 224 ? -23.034 11.571 26.135 1.00 81.00 224 ILE A N 1
ATOM 1821 C CA . ILE A 1 224 ? -22.922 12.181 24.798 1.00 81.00 224 ILE A CA 1
ATOM 1822 C C . ILE A 1 224 ? -23.768 13.451 24.694 1.00 81.00 224 ILE A C 1
ATOM 1824 O O . ILE A 1 224 ? -23.336 14.411 24.070 1.00 81.00 224 ILE A O 1
ATOM 1828 N N . ILE A 1 225 ? -24.975 13.458 25.268 1.00 80.44 225 ILE A N 1
ATOM 1829 C CA . ILE A 1 225 ? -25.869 14.627 25.237 1.00 80.44 225 ILE A CA 1
ATOM 1830 C C . ILE A 1 225 ? -25.343 15.753 26.142 1.00 80.44 225 ILE A C 1
ATOM 1832 O O . ILE A 1 225 ? -25.597 16.926 25.865 1.00 80.44 225 ILE A O 1
ATOM 1836 N N . GLN A 1 226 ? -24.658 15.410 27.238 1.00 80.50 226 GLN A N 1
ATOM 1837 C CA . GLN A 1 226 ? -24.087 16.386 28.173 1.00 80.50 226 GLN A CA 1
ATOM 1838 C C . GLN A 1 226 ? -22.775 17.018 27.692 1.00 80.50 226 GLN A C 1
ATOM 1840 O O . GLN A 1 226 ? -22.483 18.144 28.102 1.00 80.50 226 GLN A O 1
ATOM 1845 N N . PHE A 1 227 ? -21.988 16.284 26.905 1.00 75.44 227 PHE A N 1
ATOM 1846 C CA . PHE A 1 227 ? -20.697 16.711 26.364 1.00 75.44 227 PHE A CA 1
ATOM 1847 C C . PHE A 1 227 ? -20.839 17.802 25.290 1.00 75.44 227 PHE A C 1
ATOM 1849 O O . PHE A 1 227 ? -20.066 18.787 25.362 1.00 75.44 227 PHE A O 1
#

Foldseek 3Di:
DVVVVVVVVVVVVLVVVCCCLVVVVVVVVCCCVVVPPPDDDDCVVVVVVVVVSCVVCVLVVLLVVLVVVLVVLVVVLVVDDPPDDPVVSLVSLVVSLVSLPDSSHDPVRSVVSNLVSLLVSLVSCVVVVPLDPVNLVSLLSNCVVPVAPDPSLVVNCVSLVPPDQDDPVSLVSLLSNQVNDPDHDLVSLLVSLVNCLVVVDDDPSCVVSLVVNVVVVHPCVVVSVVD

Radius of gyration: 28.81 Å; chains: 1; bounding box: 65×47×80 Å

Sequence (227 aa):
MLYQTLKFYLARIAVSLILIFGLGYTVLFFLHEVALPNVLFDDVAIQWAIVLVCLFFGFIAYGMVGDQRFFNVLHFLKGVSPRSEPEDIKNQFENLLIFTYSSYFLPDTGKQYRILGVLLYADYLLSIGDETPRALNIYVQAFLQSPKDSRFRKPLLAILNQGRELTQEEMDLLLIMFQQEEIHDPTLTHYLASLFLKAGQWSGKVESLFLSTLENQSELSDDIIQF